Protein AF-A0A1U7NRW6-F1 (afdb_monomer_lite)

Secondary structure (DSSP, 8-state):
-HHHHHHHHHHHHHHHHHHHHHHHHHHHHHHHHHHHHHHHHHHHHHHHHHHHT---HHHHHHHHHHHHHHHHHHHHHHHHHHHHHHHHHHHHHTTSS-SHHHHHHHHHHHHHHHHHHHHHHHHHHHHHHHT--SHHHHHHHHHHHHHHHHHHHHHHHHHHHHHHHHHHHHHHHHHHHHHHHHHHHHHHHHHHHHHHHHHHHHHHHHHHHHHHHHHHHHHHHHHHHHHHHHHHHHHHHHHHHHHHHHHHHHTS-------

Foldseek 3Di:
DVVVVVVVVVLVVVVVVLVVLLVVLLVLLVLLLVLLVLLLVLLVVLLVVLVVVDDDPVSVVLNVLSVVLNVLSVVLNVVSVVLNVVSVVLVVCVVPDRDVPSSVVNSVVSVVSSVVSLVSSLVSLVSQCVSDDDPVSNVSSVVSNVVSVVVVVVVVVVVVVVVVVVVVVVVVVVVVVVVVVVVVVVVVVVVVVVVVVVVVVVVVVVVVVVVVVVVVVVVVVVVVVVVVVVVVVVVVVVVVVVVVVVVCVVVVDDDDDDD

pLDDT: mean 73.63, std 11.94, range [36.91, 90.81]

Radius of gyration: 52.28 Å; chains: 1; bounding box: 138×39×142 Å

Organism: NCBI:txid249408

Structure (mmCIF, N/CA/C/O backbone):
data_AF-A0A1U7NRW6-F1
#
_entry.id   AF-A0A1U7NRW6-F1
#
loop_
_atom_site.group_PDB
_atom_site.id
_atom_site.type_symbol
_atom_site.label_atom_id
_atom_site.label_alt_id
_atom_site.label_comp_id
_atom_site.label_asym_id
_atom_site.label_entity_id
_atom_site.label_seq_id
_atom_site.pdbx_PDB_ins_code
_atom_site.Cartn_x
_atom_site.Cartn_y
_atom_site.Cartn_z
_atom_site.occupancy
_atom_site.B_iso_or_equiv
_atom_site.auth_seq_id
_atom_site.auth_comp_id
_atom_site.auth_asym_id
_atom_site.auth_atom_id
_atom_site.pdbx_PDB_model_num
ATOM 1 N N . MET A 1 1 ? 12.878 19.473 -21.076 1.00 41.19 1 MET A N 1
ATOM 2 C CA . MET A 1 1 ? 12.230 20.263 -19.997 1.00 41.19 1 MET A CA 1
ATOM 3 C C . MET A 1 1 ? 10.801 19.823 -19.648 1.00 41.19 1 MET A C 1
ATOM 5 O O . MET A 1 1 ? 10.392 20.061 -18.521 1.00 41.19 1 MET A O 1
ATOM 9 N N . ILE A 1 2 ? 10.050 19.165 -20.543 1.00 42.56 2 ILE A N 1
ATOM 10 C CA . ILE A 1 2 ? 8.669 18.712 -20.262 1.00 42.56 2 ILE A CA 1
ATOM 11 C C . ILE A 1 2 ? 8.636 17.483 -19.327 1.00 42.56 2 ILE A C 1
ATOM 13 O O . ILE A 1 2 ? 7.877 17.481 -18.364 1.00 42.56 2 ILE A O 1
ATOM 17 N N . SER A 1 3 ? 9.529 16.504 -19.526 1.00 39.22 3 SER A N 1
ATOM 18 C CA . SER A 1 3 ? 9.634 15.309 -18.666 1.00 39.22 3 SER A CA 1
ATOM 19 C C . SER A 1 3 ? 9.954 15.660 -17.200 1.00 39.22 3 SER A C 1
ATOM 21 O O . SER A 1 3 ? 9.238 15.230 -16.304 1.00 39.22 3 SER A O 1
ATOM 23 N N . ALA A 1 4 ? 10.914 16.555 -16.936 1.00 37.16 4 ALA A N 1
ATOM 24 C CA . ALA A 1 4 ? 11.233 16.987 -15.568 1.00 37.16 4 ALA A CA 1
ATOM 25 C C . ALA A 1 4 ? 10.058 17.685 -14.845 1.00 37.16 4 ALA A C 1
ATOM 27 O O . ALA A 1 4 ? 9.883 17.493 -13.646 1.00 37.16 4 ALA A O 1
ATOM 28 N N . ARG A 1 5 ? 9.213 18.454 -15.554 1.00 37.31 5 ARG A N 1
ATOM 29 C CA . ARG A 1 5 ? 8.007 19.074 -14.964 1.00 37.31 5 ARG A CA 1
ATOM 30 C C . ARG A 1 5 ? 6.899 18.060 -14.660 1.00 37.31 5 ARG A C 1
ATOM 32 O O . ARG A 1 5 ? 6.186 18.250 -13.683 1.00 37.31 5 ARG A O 1
ATOM 39 N N . HIS A 1 6 ? 6.762 16.997 -15.454 1.00 40.72 6 HIS A N 1
ATOM 40 C CA . HIS A 1 6 ? 5.825 15.904 -15.162 1.00 40.72 6 HIS A CA 1
ATOM 41 C C . HIS A 1 6 ? 6.263 15.075 -13.949 1.00 40.72 6 HIS A C 1
ATOM 43 O O . HIS A 1 6 ? 5.436 14.782 -13.093 1.00 40.72 6 HIS A O 1
ATOM 49 N N . HIS A 1 7 ? 7.559 14.775 -13.815 1.00 45.72 7 HIS A N 1
ATOM 50 C CA . HIS A 1 7 ? 8.067 14.016 -12.667 1.00 45.72 7 HIS A CA 1
ATOM 51 C C . HIS A 1 7 ? 7.941 14.777 -11.337 1.00 45.72 7 HIS A C 1
ATOM 53 O O . HIS A 1 7 ? 7.612 14.170 -10.324 1.00 45.72 7 HIS A O 1
ATOM 59 N N . VAL A 1 8 ? 8.118 16.105 -11.331 1.00 48.97 8 VAL A N 1
ATOM 60 C CA . VAL A 1 8 ? 7.905 16.933 -10.124 1.00 48.97 8 VAL A CA 1
ATOM 61 C C . VAL A 1 8 ? 6.417 17.023 -9.752 1.00 48.97 8 VAL A C 1
ATOM 63 O O . VAL A 1 8 ? 6.083 17.017 -8.570 1.00 48.97 8 VAL A O 1
ATOM 66 N N . GLY A 1 9 ? 5.517 17.058 -10.741 1.00 51.25 9 GLY A N 1
ATOM 67 C CA . GLY A 1 9 ? 4.070 17.024 -10.505 1.00 51.25 9 GLY A CA 1
ATOM 68 C C . GLY A 1 9 ? 3.587 15.682 -9.947 1.00 51.25 9 GLY A C 1
ATOM 69 O O . GLY A 1 9 ? 2.841 15.665 -8.973 1.00 51.25 9 GLY A O 1
ATOM 70 N N . ALA A 1 10 ? 4.063 14.568 -10.513 1.00 53.16 10 ALA A N 1
ATOM 71 C CA . ALA A 1 10 ? 3.740 13.220 -10.044 1.00 53.16 10 ALA A CA 1
ATOM 72 C C . ALA A 1 10 ? 4.274 12.962 -8.624 1.00 53.16 10 ALA A C 1
ATOM 74 O O . ALA A 1 10 ? 3.532 12.484 -7.773 1.00 53.16 10 ALA A O 1
ATOM 75 N N . ALA A 1 11 ? 5.516 13.370 -8.336 1.00 55.84 11 ALA A N 1
ATOM 76 C CA . ALA A 1 11 ? 6.101 13.253 -7.000 1.00 55.84 11 ALA A CA 1
ATOM 77 C C . ALA A 1 11 ? 5.388 14.132 -5.954 1.00 55.84 11 ALA A C 1
ATOM 79 O O . ALA A 1 11 ? 5.268 13.742 -4.799 1.00 55.84 11 ALA A O 1
ATOM 80 N N . GLY A 1 12 ? 4.887 15.313 -6.332 1.00 55.84 12 GLY A N 1
ATOM 81 C CA . GLY A 1 12 ? 4.081 16.143 -5.429 1.00 55.84 12 GLY A CA 1
ATOM 82 C C . GLY A 1 12 ? 2.710 15.530 -5.118 1.00 55.84 12 GLY A C 1
ATOM 83 O O . GLY A 1 12 ? 2.221 15.641 -3.994 1.00 55.84 12 GLY A O 1
ATOM 84 N N . PHE A 1 13 ? 2.105 14.849 -6.095 1.00 57.53 13 PHE A N 1
ATOM 85 C CA . PHE A 1 13 ? 0.801 14.208 -5.937 1.00 57.53 13 PHE A CA 1
ATOM 86 C C . PHE A 1 13 ? 0.876 12.975 -5.025 1.00 57.53 13 PHE A C 1
ATOM 88 O O . PHE A 1 13 ? 0.102 12.875 -4.075 1.00 57.53 13 PHE A O 1
ATOM 95 N N . THR A 1 14 ? 1.873 12.107 -5.228 1.00 62.91 14 THR A N 1
ATOM 96 C CA . THR A 1 14 ? 2.098 10.922 -4.379 1.00 62.91 14 THR A CA 1
ATOM 97 C C . THR A 1 14 ? 2.414 11.295 -2.930 1.00 62.91 14 THR A C 1
ATOM 99 O O . THR A 1 14 ? 1.982 10.618 -1.999 1.00 62.91 14 THR A O 1
ATOM 102 N N . GLN A 1 15 ? 3.117 12.410 -2.708 1.00 63.03 15 GLN A N 1
ATOM 103 C CA . GLN A 1 15 ? 3.390 12.926 -1.364 1.00 63.03 15 GLN A CA 1
ATOM 104 C C . GLN A 1 15 ? 2.135 13.454 -0.667 1.00 63.03 15 GLN A C 1
ATOM 106 O O . GLN A 1 15 ? 1.936 13.191 0.519 1.00 63.03 15 GLN A O 1
ATOM 111 N N . SER A 1 16 ? 1.286 14.191 -1.385 1.00 64.81 16 SER A N 1
ATOM 112 C CA . SER A 1 16 ? 0.022 14.684 -0.831 1.00 64.81 16 SER A CA 1
ATOM 113 C C . SER A 1 16 ? -0.913 13.530 -0.472 1.00 64.81 16 SER A C 1
ATOM 115 O O . SER A 1 16 ? -1.515 13.538 0.599 1.00 64.81 16 SER A O 1
ATOM 117 N N . GLU A 1 17 ? -1.001 12.523 -1.338 1.00 65.88 17 GLU A N 1
ATOM 118 C CA . GLU A 1 17 ? -1.812 11.328 -1.109 1.00 65.88 17 GLU A CA 1
ATOM 119 C C . GLU A 1 17 ? -1.311 10.536 0.104 1.00 65.88 17 GLU A C 1
ATOM 121 O O . GLU A 1 17 ? -2.081 10.195 0.999 1.00 65.88 17 GLU A O 1
ATOM 126 N N . ALA A 1 18 ? 0.000 10.333 0.207 1.00 65.44 18 ALA A N 1
ATOM 127 C CA . ALA A 1 18 ? 0.614 9.694 1.360 1.00 65.44 18 ALA A CA 1
ATOM 128 C C . ALA A 1 18 ? 0.351 10.417 2.688 1.00 65.44 18 ALA A C 1
ATOM 130 O O . ALA A 1 18 ? 0.123 9.776 3.714 1.00 65.44 18 ALA A O 1
ATOM 131 N N . LEU A 1 19 ? 0.386 11.749 2.688 1.00 67.88 19 LEU A N 1
ATOM 132 C CA . LEU A 1 19 ? 0.097 12.539 3.882 1.00 67.88 19 LEU A CA 1
ATOM 133 C C . LEU A 1 19 ? -1.373 12.423 4.293 1.00 67.88 19 LEU A C 1
ATOM 135 O O . LEU A 1 19 ? -1.652 12.214 5.473 1.00 67.88 19 LEU A O 1
ATOM 139 N N . GLU A 1 20 ? -2.304 12.480 3.341 1.00 72.56 20 GLU A N 1
ATOM 140 C CA . GLU A 1 20 ? -3.728 12.226 3.600 1.00 72.56 20 GLU A CA 1
ATOM 141 C C . GLU A 1 20 ? -3.963 10.811 4.162 1.00 72.56 20 GLU A C 1
ATOM 143 O O . GLU A 1 20 ? -4.766 10.612 5.080 1.00 72.56 20 GLU A O 1
ATOM 148 N N . LEU A 1 21 ? -3.200 9.819 3.696 1.00 70.06 21 LEU A N 1
ATOM 149 C CA . LEU A 1 21 ? -3.247 8.451 4.217 1.00 70.06 21 LEU A CA 1
ATOM 150 C C . LEU A 1 21 ? -2.771 8.356 5.669 1.00 70.06 21 LEU A C 1
ATOM 152 O O . LEU A 1 21 ? -3.417 7.710 6.493 1.00 70.06 21 LEU A O 1
ATOM 156 N N . ILE A 1 22 ? -1.675 9.032 6.011 1.00 69.25 22 ILE A N 1
ATOM 157 C CA . ILE A 1 22 ? -1.180 9.056 7.392 1.00 69.25 22 ILE A CA 1
ATOM 158 C C . ILE A 1 22 ? -2.186 9.775 8.303 1.00 69.25 22 ILE A C 1
ATOM 160 O O . ILE A 1 22 ? -2.472 9.310 9.409 1.00 69.25 22 ILE A O 1
ATOM 164 N N . VAL A 1 23 ? -2.753 10.893 7.843 1.00 69.81 23 VAL A N 1
ATOM 165 C CA . VAL A 1 23 ? -3.727 11.678 8.615 1.00 69.81 23 VAL A CA 1
ATOM 166 C C . VAL A 1 23 ? -5.027 10.900 8.831 1.00 69.81 23 VAL A C 1
ATOM 168 O O . VAL A 1 23 ? -5.548 10.893 9.948 1.00 69.81 23 VAL A O 1
ATOM 171 N N . SER A 1 24 ? -5.549 10.229 7.803 1.00 73.12 24 SER A N 1
ATOM 172 C CA . SER A 1 24 ? -6.762 9.408 7.917 1.00 73.12 24 SER A CA 1
ATOM 173 C C . SER A 1 24 ? -6.559 8.213 8.853 1.00 73.12 24 SER A C 1
ATOM 175 O O . SER A 1 24 ? -7.349 8.048 9.784 1.00 73.12 24 SER A O 1
ATOM 177 N N . ALA A 1 25 ? -5.458 7.468 8.706 1.00 69.56 25 ALA A N 1
ATOM 178 C CA . ALA A 1 25 ? -5.112 6.365 9.605 1.00 69.56 25 ALA A CA 1
ATOM 179 C C . ALA A 1 25 ? -4.934 6.839 11.060 1.00 69.56 25 ALA A C 1
ATOM 181 O O . ALA A 1 25 ? -5.416 6.198 11.994 1.00 69.56 25 ALA A O 1
ATOM 182 N N . GLY A 1 26 ? -4.306 8.001 11.269 1.00 71.25 26 GLY A N 1
ATOM 183 C CA . GLY A 1 26 ? -4.170 8.602 12.598 1.00 71.25 26 GLY A CA 1
ATOM 184 C C . GLY A 1 26 ? -5.515 8.995 13.225 1.00 71.25 26 GLY A C 1
ATOM 185 O O . GLY A 1 26 ? -5.734 8.778 14.418 1.00 71.25 26 GLY A O 1
ATOM 186 N N . ARG A 1 27 ? -6.456 9.537 12.439 1.00 78.12 27 ARG A N 1
ATOM 187 C CA . ARG A 1 27 ? -7.816 9.848 12.923 1.00 78.12 27 ARG A CA 1
ATOM 188 C C . ARG A 1 27 ? -8.571 8.591 13.336 1.00 78.12 27 ARG A C 1
ATOM 190 O O . ARG A 1 27 ? -9.229 8.587 14.377 1.00 78.12 27 ARG A O 1
ATOM 197 N N . GLU A 1 28 ? -8.466 7.538 12.539 1.00 75.00 28 GLU A N 1
ATOM 198 C CA . GLU A 1 28 ? -9.101 6.256 12.822 1.00 75.00 28 GLU A CA 1
ATOM 199 C C . GLU A 1 28 ? -8.559 5.640 14.114 1.00 75.00 28 GLU A C 1
ATOM 201 O O . GLU A 1 28 ? -9.326 5.280 15.009 1.00 75.00 28 GLU A O 1
ATOM 206 N N . GLN A 1 29 ? -7.237 5.641 14.266 1.00 80.38 29 GLN A N 1
ATOM 207 C CA . GLN A 1 29 ? -6.554 5.181 15.466 1.00 80.38 29 GLN A CA 1
ATOM 208 C C . GLN A 1 29 ? -7.024 5.920 16.733 1.00 80.38 29 GLN A C 1
ATOM 210 O O . GLN A 1 29 ? -7.327 5.286 17.748 1.00 80.38 29 GLN A O 1
ATOM 215 N N . ILE A 1 30 ? -7.132 7.255 16.688 1.00 77.69 30 ILE A N 1
ATOM 216 C CA . ILE A 1 30 ? -7.657 8.057 17.809 1.00 77.69 30 ILE A CA 1
ATOM 217 C C . ILE A 1 30 ? -9.078 7.612 18.161 1.00 77.69 30 ILE A C 1
ATOM 219 O O . ILE A 1 30 ? -9.425 7.500 19.338 1.00 77.69 30 ILE A O 1
ATOM 223 N N . SER A 1 31 ? -9.895 7.335 17.149 1.00 81.19 31 SER A N 1
ATOM 224 C CA . SER A 1 31 ? -11.272 6.900 17.343 1.00 81.19 31 SER A CA 1
ATOM 225 C C . SER A 1 31 ? -11.371 5.511 17.980 1.00 81.19 31 SER A C 1
ATOM 227 O O . SER A 1 31 ? -12.145 5.330 18.918 1.00 81.19 31 SER A O 1
ATOM 229 N N . VAL A 1 32 ? -10.555 4.548 17.541 1.00 78.12 32 VAL A N 1
ATOM 230 C CA . VAL A 1 32 ? -10.470 3.211 18.161 1.00 78.12 32 VAL A CA 1
ATOM 231 C C . VAL A 1 32 ? -10.015 3.323 19.618 1.00 78.12 32 VAL A C 1
ATOM 233 O O . VAL A 1 32 ? -10.604 2.702 20.504 1.00 78.12 32 VAL A O 1
ATOM 236 N N . ALA A 1 33 ? -9.032 4.180 19.904 1.00 77.62 33 ALA A N 1
ATOM 237 C CA . ALA A 1 33 ? -8.571 4.429 21.268 1.00 77.62 33 ALA A CA 1
ATOM 238 C C . ALA A 1 33 ? -9.658 5.058 22.163 1.00 77.62 33 ALA A C 1
ATOM 240 O O . ALA A 1 33 ? -9.735 4.741 23.352 1.00 77.62 33 ALA A O 1
ATOM 241 N N . GLN A 1 34 ? -10.516 5.930 21.622 1.00 82.50 34 GLN A N 1
ATOM 242 C CA . GLN A 1 34 ? -11.670 6.474 22.350 1.00 82.50 34 GLN A CA 1
ATOM 243 C C . GLN A 1 34 ? -12.702 5.385 22.667 1.00 82.50 34 GLN A C 1
ATOM 245 O O . GLN A 1 34 ? -13.162 5.300 23.807 1.00 82.50 34 GLN A O 1
ATOM 250 N N . SER A 1 35 ? -13.012 4.514 21.704 1.00 82.25 35 SER A N 1
ATOM 251 C CA . SER A 1 35 ? -13.908 3.374 21.917 1.00 82.25 35 SER A CA 1
ATOM 252 C C . SER A 1 35 ? -13.362 2.403 22.971 1.00 82.25 35 SER A C 1
ATOM 254 O O . SER A 1 35 ? -14.104 1.997 23.862 1.00 82.25 35 SER A O 1
ATOM 256 N N . LEU A 1 36 ? -12.054 2.109 22.953 1.00 79.75 36 LEU A N 1
ATOM 257 C CA . LEU A 1 36 ? -11.384 1.317 23.995 1.00 79.75 36 LEU A CA 1
ATOM 258 C C . LEU A 1 36 ? -11.554 1.935 25.389 1.00 79.75 36 LEU A C 1
ATOM 260 O O . LEU A 1 36 ? -11.912 1.231 26.335 1.00 79.75 36 LEU A O 1
ATOM 264 N N . ARG A 1 37 ? -11.367 3.256 25.526 1.00 82.94 37 ARG A N 1
ATOM 265 C CA . ARG A 1 37 ? -11.603 3.957 26.802 1.00 82.94 37 ARG A CA 1
ATOM 266 C C . ARG A 1 37 ? -13.052 3.826 27.259 1.00 82.94 37 ARG A C 1
ATOM 268 O O . ARG A 1 37 ? -13.287 3.594 28.441 1.00 82.94 37 ARG A O 1
ATOM 275 N N . GLN A 1 38 ? -14.015 3.934 26.344 1.00 84.81 38 GLN A N 1
ATOM 276 C CA . GLN A 1 38 ? -15.433 3.805 26.679 1.00 84.81 38 GLN A CA 1
ATOM 277 C C . GLN A 1 38 ? -15.786 2.391 27.165 1.00 84.81 38 GLN A C 1
ATOM 279 O O . GLN A 1 38 ? -16.508 2.236 28.155 1.00 84.81 38 GLN A O 1
ATOM 284 N N . VAL A 1 39 ? -15.235 1.357 26.521 1.00 82.19 39 VAL A N 1
ATOM 285 C CA . VAL A 1 39 ? -15.384 -0.039 26.964 1.00 82.19 39 VAL A CA 1
ATOM 286 C C . VAL A 1 39 ? -14.764 -0.226 28.341 1.00 82.19 39 VAL A C 1
ATOM 288 O O . VAL A 1 39 ? -15.415 -0.785 29.220 1.00 82.19 39 VAL A O 1
ATOM 291 N N . MET A 1 40 ? -13.560 0.297 28.580 1.00 82.75 40 MET A N 1
ATOM 292 C CA . MET A 1 40 ? -12.912 0.214 29.891 1.00 82.75 40 MET A CA 1
ATOM 293 C C . MET A 1 40 ? -13.713 0.906 30.993 1.00 82.75 40 MET A C 1
ATOM 295 O O . MET A 1 40 ? -13.878 0.326 32.062 1.00 82.75 40 MET A O 1
ATOM 299 N N . LEU A 1 41 ? -14.244 2.107 30.745 1.00 84.12 41 LEU A N 1
ATOM 300 C CA . LEU A 1 41 ? -15.089 2.818 31.710 1.00 84.12 41 LEU A CA 1
ATOM 301 C C . LEU A 1 41 ? -16.350 2.011 32.044 1.00 84.12 41 LEU A C 1
ATOM 303 O O . LEU A 1 41 ? -16.694 1.852 33.214 1.00 84.12 41 LEU A O 1
ATOM 307 N N . THR A 1 42 ? -17.002 1.445 31.027 1.00 83.19 42 THR A N 1
ATOM 308 C CA . THR A 1 42 ? -18.206 0.619 31.212 1.00 83.19 42 THR A CA 1
ATOM 309 C C . THR A 1 42 ? -17.884 -0.671 31.976 1.00 83.19 42 THR A C 1
ATOM 311 O O . THR A 1 42 ? -18.584 -1.023 32.924 1.00 83.19 42 THR A O 1
ATOM 314 N N . THR A 1 43 ? -16.773 -1.326 31.635 1.00 79.50 43 THR A N 1
ATOM 315 C CA . THR A 1 43 ? -16.283 -2.557 32.282 1.00 79.50 43 THR A CA 1
ATOM 316 C C . THR A 1 43 ? -15.858 -2.302 33.735 1.00 79.50 43 THR A C 1
ATOM 318 O O . THR A 1 43 ? -16.116 -3.122 34.610 1.00 79.50 43 THR A O 1
ATOM 321 N N . GLN A 1 44 ? -15.254 -1.149 34.043 1.00 84.62 44 GLN A N 1
ATOM 322 C CA . GLN A 1 44 ? -14.926 -0.758 35.420 1.00 84.62 44 GLN A CA 1
ATOM 323 C C . GLN A 1 44 ? -16.180 -0.541 36.270 1.00 84.62 44 GLN A C 1
ATOM 325 O O . GLN A 1 44 ? -16.199 -0.923 37.441 1.00 84.62 44 GLN A O 1
ATOM 330 N N . THR A 1 45 ? -17.231 0.047 35.698 1.00 83.12 45 THR A N 1
ATOM 331 C CA . THR A 1 45 ? -18.525 0.182 36.379 1.00 83.12 45 THR A CA 1
ATOM 332 C C . THR A 1 45 ? -19.140 -1.193 36.652 1.00 83.12 45 THR A C 1
ATOM 334 O O . THR A 1 45 ? -19.516 -1.466 37.790 1.00 83.12 45 THR A O 1
ATOM 337 N N . GLN A 1 46 ? -19.126 -2.098 35.664 1.00 80.88 46 GLN A N 1
ATOM 338 C CA . GLN A 1 46 ? -19.559 -3.494 35.833 1.00 80.88 46 GLN A CA 1
ATOM 339 C C . GLN A 1 46 ? -18.764 -4.228 36.921 1.00 80.88 46 GLN A C 1
ATOM 341 O O . GLN A 1 46 ? -19.343 -4.965 37.714 1.00 80.88 46 GLN A O 1
ATOM 346 N N . LEU A 1 47 ? -17.446 -4.014 36.989 1.00 82.94 47 LEU A N 1
ATOM 347 C CA . LEU A 1 47 ? -16.585 -4.609 38.010 1.00 82.94 47 LEU A CA 1
ATOM 348 C C . LEU A 1 47 ? -16.979 -4.133 39.415 1.00 82.94 47 LEU A C 1
ATOM 350 O O . LEU A 1 47 ? -17.129 -4.953 40.317 1.00 82.94 47 LEU A O 1
ATOM 354 N N . ARG A 1 48 ? -17.197 -2.824 39.604 1.00 81.69 48 ARG A N 1
ATOM 355 C CA . ARG A 1 48 ? -17.623 -2.262 40.900 1.00 81.69 48 ARG A CA 1
ATOM 356 C C . ARG A 1 48 ? -18.979 -2.811 41.343 1.00 81.69 48 ARG A C 1
ATOM 358 O O . ARG A 1 48 ? -19.140 -3.153 42.511 1.00 81.69 48 ARG A O 1
ATOM 365 N N . GLU A 1 49 ? -19.928 -2.924 40.417 1.00 78.94 49 GLU A N 1
ATOM 366 C CA . GLU A 1 49 ? -21.248 -3.508 40.683 1.00 78.94 49 GLU A CA 1
ATOM 367 C C . GLU A 1 49 ? -21.163 -5.009 40.992 1.00 78.94 49 GLU A C 1
ATOM 369 O O . GLU A 1 49 ? -21.812 -5.484 41.921 1.00 78.94 49 GLU A O 1
ATOM 374 N N . GLY A 1 50 ? -20.334 -5.755 40.258 1.00 71.12 50 GLY A N 1
ATOM 375 C CA . GLY A 1 50 ? -20.134 -7.191 40.457 1.00 71.12 50 GLY A CA 1
ATOM 376 C C . GLY A 1 50 ? -19.473 -7.524 41.795 1.00 71.12 50 GLY A C 1
ATOM 377 O O . GLY A 1 50 ? -19.919 -8.440 42.482 1.00 71.12 50 GLY A O 1
ATOM 378 N N . VAL A 1 51 ? -18.470 -6.743 42.214 1.00 71.81 51 VAL A N 1
ATOM 379 C CA . VAL A 1 51 ? -17.822 -6.885 43.532 1.00 71.81 51 VAL A CA 1
ATOM 380 C C . VAL A 1 51 ? -18.813 -6.612 44.670 1.00 71.81 51 VAL A C 1
ATOM 382 O O . VAL A 1 51 ? -18.770 -7.285 45.697 1.00 71.81 51 VAL A O 1
ATOM 385 N N . ALA A 1 52 ? -19.753 -5.681 44.482 1.00 70.94 52 ALA A N 1
ATOM 386 C CA . ALA A 1 52 ? -20.797 -5.394 45.466 1.00 70.94 52 ALA A CA 1
ATOM 387 C C . ALA A 1 52 ? -21.861 -6.508 45.588 1.00 70.94 52 ALA A C 1
ATOM 389 O O . ALA A 1 52 ? -22.550 -6.576 46.605 1.00 70.94 52 ALA A O 1
ATOM 390 N N . GLN A 1 53 ? -22.002 -7.382 44.582 1.00 66.44 53 GLN A N 1
ATOM 391 C CA . GLN A 1 53 ? -23.024 -8.441 44.528 1.00 66.44 53 GLN A CA 1
ATOM 392 C C . GLN A 1 53 ? -22.591 -9.788 45.146 1.00 66.44 53 GLN A C 1
ATOM 394 O O . GLN A 1 53 ? -23.427 -10.683 45.282 1.00 66.44 53 GLN A O 1
ATOM 399 N N . GLY A 1 54 ? -21.343 -9.919 45.612 1.00 60.12 54 GLY A N 1
ATOM 400 C CA . GLY A 1 54 ? -20.957 -10.937 46.598 1.00 60.12 54 GLY A CA 1
ATOM 401 C C . GLY A 1 54 ? -20.278 -12.222 46.095 1.00 60.12 54 GLY A C 1
ATOM 402 O O . GLY A 1 54 ? -20.052 -12.448 44.909 1.00 60.12 54 GLY A O 1
ATOM 403 N N . ASP A 1 55 ? -19.944 -13.069 47.074 1.00 59.75 55 ASP A N 1
ATOM 404 C CA . ASP A 1 55 ? -18.849 -14.057 47.117 1.00 59.75 55 ASP A CA 1
ATOM 405 C C . ASP A 1 55 ? -19.163 -15.427 46.473 1.00 59.75 55 ASP A C 1
ATOM 407 O O . ASP A 1 55 ? -18.824 -16.491 46.992 1.00 59.75 55 ASP A O 1
ATOM 411 N N . THR A 1 56 ? -19.880 -15.435 45.346 1.00 75.00 56 THR A N 1
ATOM 412 C CA . THR A 1 56 ? -20.139 -16.685 44.607 1.00 75.00 56 THR A CA 1
ATOM 413 C C . THR A 1 56 ? -18.992 -17.001 43.647 1.00 75.00 56 THR A C 1
ATOM 415 O O . THR A 1 56 ? -18.423 -16.100 43.035 1.00 75.00 56 THR A O 1
ATOM 418 N N . GLN A 1 57 ? -18.687 -18.287 43.432 1.00 77.44 57 GLN A N 1
ATOM 419 C CA . GLN A 1 57 ? -17.691 -18.709 42.430 1.00 77.44 57 GLN A CA 1
ATOM 420 C C . GLN A 1 57 ? -17.979 -18.131 41.031 1.00 77.44 57 GLN A C 1
ATOM 422 O O . GLN A 1 57 ? -17.056 -17.776 40.301 1.00 77.44 57 GLN A O 1
ATOM 427 N N . ALA A 1 58 ? -19.258 -17.995 40.664 1.00 74.62 58 ALA A N 1
ATOM 428 C CA . ALA A 1 58 ? -19.670 -17.383 39.403 1.00 74.62 58 ALA A CA 1
ATOM 429 C C . ALA A 1 58 ? -19.368 -15.873 39.359 1.00 74.62 58 ALA A C 1
ATOM 431 O O . ALA A 1 58 ? -18.876 -15.381 38.343 1.00 74.62 58 ALA A O 1
ATOM 432 N N . ALA A 1 59 ? -19.598 -15.148 40.459 1.00 74.56 59 ALA A N 1
ATOM 433 C CA . ALA A 1 59 ? -19.243 -13.735 40.574 1.00 74.56 59 ALA A CA 1
ATOM 434 C C . ALA A 1 59 ? -17.722 -13.521 40.555 1.00 74.56 59 ALA A C 1
ATOM 436 O O . ALA A 1 59 ? -17.249 -12.628 39.858 1.00 74.56 59 ALA A O 1
ATOM 437 N N . GLN A 1 60 ? -16.945 -14.380 41.223 1.00 78.31 60 GLN A N 1
ATOM 438 C CA . GLN A 1 60 ? -15.478 -14.337 41.183 1.00 78.31 60 GLN A CA 1
ATOM 439 C C . GLN A 1 60 ? -14.937 -14.597 39.766 1.00 78.31 60 GLN A C 1
ATOM 441 O O . GLN A 1 60 ? -14.060 -13.874 39.295 1.00 78.31 60 GLN A O 1
ATOM 446 N N . ALA A 1 61 ? -15.492 -15.578 39.043 1.00 82.44 61 ALA A N 1
ATOM 447 C CA . ALA A 1 61 ? -15.116 -15.847 37.653 1.00 82.44 61 ALA A CA 1
ATOM 448 C C . ALA A 1 61 ? -15.458 -14.673 36.716 1.00 82.44 61 ALA A C 1
ATOM 450 O O . ALA A 1 61 ? -14.670 -14.339 35.831 1.00 82.44 61 ALA A O 1
ATOM 451 N N . ARG A 1 62 ? -16.607 -14.021 36.928 1.00 80.56 62 ARG A N 1
ATOM 452 C CA . ARG A 1 62 ? -17.010 -12.804 36.211 1.00 80.56 62 ARG A CA 1
ATOM 453 C C . ARG A 1 62 ? -16.068 -11.634 36.489 1.00 80.56 62 ARG A C 1
ATOM 455 O O . ARG A 1 62 ? -15.589 -11.004 35.551 1.00 80.56 62 ARG A O 1
ATOM 462 N N . VAL A 1 63 ? -15.756 -11.381 37.760 1.00 83.31 63 VAL A N 1
ATOM 463 C CA . VAL A 1 63 ? -14.789 -10.359 38.190 1.00 83.31 63 VAL A CA 1
ATOM 464 C C . VAL A 1 63 ? -13.437 -10.572 37.505 1.00 83.31 63 VAL A C 1
ATOM 466 O O . VAL A 1 63 ? -12.926 -9.647 36.878 1.00 83.31 63 VAL A O 1
ATOM 469 N N . ALA A 1 64 ? -12.915 -11.803 37.502 1.00 83.94 64 ALA A N 1
ATOM 470 C CA . ALA A 1 64 ? -11.649 -12.126 36.843 1.00 83.94 64 ALA A CA 1
ATOM 471 C C . ALA A 1 64 ? -11.668 -11.852 35.324 1.00 83.94 64 ALA A C 1
ATOM 473 O O . ALA A 1 64 ? -10.679 -11.362 34.768 1.00 83.94 64 ALA A O 1
ATOM 474 N N . ARG A 1 65 ? -12.792 -12.123 34.640 1.00 83.81 65 ARG A N 1
ATOM 475 C CA . ARG A 1 65 ? -12.958 -11.812 33.208 1.00 83.81 65 ARG A CA 1
ATOM 476 C C . ARG A 1 65 ? -13.007 -10.305 32.948 1.00 83.81 65 ARG A C 1
ATOM 478 O O . ARG A 1 65 ? -12.318 -9.831 32.047 1.00 83.81 65 ARG A O 1
ATOM 485 N N . LEU A 1 66 ? -13.739 -9.542 33.759 1.00 82.06 66 LEU A N 1
ATOM 486 C CA . LEU A 1 66 ? -13.794 -8.076 33.655 1.00 82.06 66 LEU A CA 1
ATOM 487 C C . LEU A 1 66 ? -12.421 -7.431 33.921 1.00 82.06 66 LEU A C 1
ATOM 489 O O . LEU A 1 66 ? -12.006 -6.524 33.200 1.00 82.06 66 LEU A O 1
ATOM 493 N N . GLU A 1 67 ? -11.662 -7.936 34.894 1.00 84.25 67 GLU A N 1
ATOM 494 C CA . GLU A 1 67 ? -10.282 -7.501 35.155 1.00 84.25 67 GLU A CA 1
ATOM 495 C C . GLU A 1 67 ? -9.332 -7.821 33.994 1.00 84.25 67 GLU A C 1
ATOM 497 O O . GLU A 1 67 ? -8.427 -7.040 33.685 1.00 84.25 67 GLU A O 1
ATOM 502 N N . GLN A 1 68 ? -9.518 -8.963 33.329 1.00 85.38 68 GLN A N 1
ATOM 503 C CA . GLN A 1 68 ? -8.772 -9.297 32.118 1.00 85.38 68 GLN A CA 1
ATOM 504 C C . GLN A 1 68 ? -9.104 -8.335 30.971 1.00 85.38 68 GLN A C 1
ATOM 506 O O . GLN A 1 68 ? -8.179 -7.874 30.298 1.00 85.38 68 GLN A O 1
ATOM 511 N N . VAL A 1 69 ? -10.379 -7.977 30.787 1.00 79.69 69 VAL A N 1
ATOM 512 C CA . VAL A 1 69 ? -10.804 -6.981 29.789 1.00 79.69 69 VAL A CA 1
ATOM 513 C C . VAL A 1 69 ? -10.164 -5.621 30.069 1.00 79.69 69 VAL A C 1
ATOM 515 O O . VAL A 1 69 ? -9.611 -5.011 29.159 1.00 79.69 69 VAL A O 1
ATOM 518 N N . ILE A 1 70 ? -10.152 -5.166 31.326 1.00 80.81 70 ILE A N 1
ATOM 519 C CA . ILE A 1 70 ? -9.521 -3.893 31.715 1.00 80.81 70 ILE A CA 1
ATOM 520 C C . ILE A 1 70 ? -8.010 -3.916 31.450 1.00 80.81 70 ILE A C 1
ATOM 522 O O . ILE A 1 70 ? -7.484 -2.977 30.854 1.00 80.81 70 ILE A O 1
ATOM 526 N N . ARG A 1 71 ? -7.303 -4.984 31.852 1.00 82.94 71 ARG A N 1
ATOM 527 C CA . ARG A 1 71 ? -5.853 -5.115 31.612 1.00 82.94 71 ARG A CA 1
ATOM 528 C C . ARG A 1 71 ? -5.517 -5.144 30.125 1.00 82.94 71 ARG A C 1
ATOM 530 O O . ARG A 1 71 ? -4.581 -4.476 29.695 1.00 82.94 71 ARG A O 1
ATOM 537 N N . SER A 1 72 ? -6.280 -5.904 29.345 1.0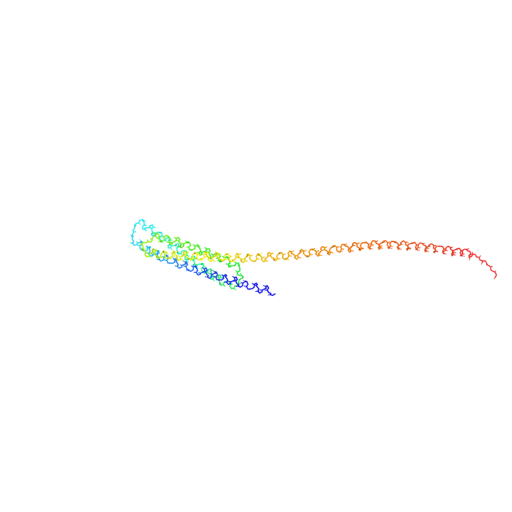0 82.69 72 SER A N 1
ATOM 538 C CA . SER A 1 72 ? -6.090 -5.994 27.898 1.00 82.69 72 SER A CA 1
ATOM 539 C C . SER A 1 72 ? -6.404 -4.663 27.208 1.00 82.69 72 SER A C 1
ATOM 541 O O . SER A 1 72 ? -5.607 -4.198 26.397 1.00 82.69 72 SER A O 1
ATOM 543 N N . GLY A 1 73 ? -7.492 -3.990 27.598 1.00 76.44 73 GLY A N 1
ATOM 544 C CA . GLY A 1 73 ? -7.842 -2.658 27.106 1.00 76.44 73 GLY A CA 1
ATOM 545 C C . GLY A 1 73 ? -6.756 -1.618 27.387 1.00 76.44 73 GLY A C 1
ATOM 546 O O . GLY A 1 73 ? -6.394 -0.863 26.486 1.00 76.44 73 GLY A O 1
ATOM 547 N N . GLN A 1 74 ? -6.167 -1.630 28.589 1.00 82.19 74 GLN A N 1
ATOM 548 C CA . GLN A 1 74 ? -5.059 -0.733 28.932 1.00 82.19 74 GLN A CA 1
ATOM 549 C C . GLN A 1 74 ? -3.842 -0.970 28.028 1.00 82.19 74 GLN A C 1
ATOM 551 O O . GLN A 1 74 ? -3.311 -0.017 27.464 1.00 82.19 74 GLN A O 1
ATOM 556 N N . ALA A 1 75 ? -3.456 -2.231 27.809 1.00 82.00 75 ALA A N 1
ATOM 557 C CA . ALA A 1 75 ? -2.349 -2.564 26.913 1.00 82.00 75 ALA A CA 1
ATOM 558 C C . ALA A 1 75 ? -2.594 -2.081 25.467 1.00 82.00 75 ALA A C 1
ATOM 560 O O . ALA A 1 75 ? -1.665 -1.629 24.798 1.00 82.00 75 ALA A O 1
ATOM 561 N N . GLN A 1 76 ? -3.843 -2.130 24.986 1.00 77.50 76 GLN A N 1
ATOM 562 C CA . GLN A 1 76 ? -4.200 -1.609 23.661 1.00 77.50 76 GLN A CA 1
ATOM 563 C C . GLN A 1 76 ? -4.135 -0.076 23.594 1.00 77.50 76 GLN A C 1
ATOM 565 O O . GLN A 1 76 ? -3.698 0.469 22.579 1.00 77.50 76 GLN A O 1
ATOM 570 N N . ILE A 1 77 ? -4.523 0.626 24.664 1.00 79.25 77 ILE A N 1
ATOM 571 C CA . ILE A 1 77 ? -4.387 2.088 24.755 1.00 79.25 77 ILE A CA 1
ATOM 572 C C . ILE A 1 77 ? -2.913 2.495 24.746 1.00 79.25 77 ILE A C 1
ATOM 574 O O . ILE A 1 77 ? -2.553 3.411 24.007 1.00 79.25 77 ILE A O 1
ATOM 578 N N . ASP A 1 78 ? -2.064 1.812 25.511 1.00 79.06 78 ASP A N 1
ATOM 579 C CA . ASP A 1 78 ? -0.629 2.111 25.571 1.00 79.06 78 ASP A CA 1
ATOM 580 C C . ASP A 1 78 ? 0.030 1.877 24.200 1.00 79.06 78 ASP A C 1
ATOM 582 O O . ASP A 1 78 ? 0.791 2.716 23.709 1.00 79.06 78 ASP A O 1
ATOM 586 N N . ALA A 1 79 ? -0.340 0.786 23.516 1.00 76.69 79 ALA A N 1
ATOM 587 C CA . ALA A 1 79 ? 0.096 0.514 22.148 1.00 76.69 79 ALA A CA 1
ATOM 588 C C . ALA A 1 79 ? -0.368 1.600 21.161 1.00 76.69 79 ALA A C 1
ATOM 590 O O . ALA A 1 79 ? 0.405 2.024 20.300 1.00 76.69 79 ALA A O 1
ATOM 591 N N . ALA A 1 80 ? -1.604 2.095 21.295 1.00 74.94 80 ALA A N 1
ATOM 592 C CA . ALA A 1 80 ? -2.091 3.206 20.484 1.00 74.94 80 ALA A CA 1
ATOM 593 C C . ALA A 1 80 ? -1.291 4.491 20.764 1.00 74.94 80 ALA A C 1
ATOM 595 O O . ALA A 1 80 ? -0.837 5.153 19.838 1.00 74.94 80 ALA A O 1
ATOM 596 N N . GLN A 1 81 ? -1.042 4.841 22.023 1.00 77.81 81 GLN A N 1
ATOM 597 C CA . GLN A 1 81 ? -0.260 6.039 22.347 1.00 77.81 81 GLN A CA 1
ATOM 598 C C . GLN A 1 81 ? 1.168 5.967 21.788 1.00 77.81 81 GLN A C 1
ATOM 600 O O . GLN A 1 81 ? 1.653 6.944 21.219 1.00 77.81 81 GLN A O 1
ATOM 605 N N . SER A 1 82 ? 1.811 4.799 21.875 1.00 78.56 82 SER A N 1
ATOM 606 C CA . SER A 1 82 ? 3.136 4.577 21.288 1.00 78.56 82 SER A CA 1
ATOM 607 C C . SER A 1 82 ? 3.129 4.767 19.768 1.00 78.56 82 SER A C 1
ATOM 609 O O . SER A 1 82 ? 3.969 5.500 19.244 1.00 78.56 82 SER A O 1
ATOM 611 N N . LEU A 1 83 ? 2.145 4.190 19.070 1.00 74.31 83 LEU A N 1
ATOM 612 C CA . LEU A 1 83 ? 1.997 4.355 17.623 1.00 74.31 83 LEU A CA 1
ATOM 613 C C . LEU A 1 83 ? 1.760 5.820 17.237 1.00 74.31 83 LEU A C 1
ATOM 615 O O . LEU A 1 83 ? 2.347 6.298 16.272 1.00 74.31 83 LEU A O 1
ATOM 619 N N . GLN A 1 84 ? 0.950 6.551 18.008 1.00 75.69 84 GLN A N 1
ATOM 620 C CA . GLN A 1 84 ? 0.702 7.972 17.762 1.00 75.69 84 GLN A CA 1
ATOM 621 C C . GLN A 1 84 ? 2.001 8.791 17.832 1.00 75.69 84 GLN A C 1
ATOM 623 O O . GLN A 1 84 ? 2.214 9.662 16.988 1.00 75.69 84 GLN A O 1
ATOM 628 N N . GLY A 1 85 ? 2.885 8.485 18.789 1.00 78.06 85 GLY A N 1
ATOM 629 C CA . GLY A 1 85 ? 4.223 9.080 18.861 1.00 78.06 85 GLY A CA 1
ATOM 630 C C . GLY A 1 85 ? 5.055 8.773 17.613 1.00 78.06 85 GLY A C 1
ATOM 631 O O . GLY A 1 85 ? 5.582 9.685 16.985 1.00 78.06 85 GLY A O 1
ATOM 632 N N . THR A 1 86 ? 5.072 7.512 17.170 1.00 75.44 86 THR A N 1
ATOM 633 C CA . THR A 1 86 ? 5.784 7.106 15.945 1.00 75.44 86 THR A CA 1
ATOM 634 C C . THR A 1 86 ? 5.268 7.821 14.691 1.00 75.44 86 THR A C 1
ATOM 636 O O . THR A 1 86 ? 6.066 8.218 13.845 1.00 75.44 86 THR A O 1
ATOM 639 N N . ILE A 1 87 ? 3.951 8.024 14.564 1.00 71.88 87 ILE A N 1
ATOM 640 C CA . ILE A 1 87 ? 3.363 8.792 13.454 1.00 71.88 87 ILE A CA 1
ATOM 641 C C . ILE A 1 87 ? 3.846 10.242 13.486 1.00 71.88 87 ILE A C 1
ATOM 643 O O . ILE A 1 87 ? 4.224 10.785 12.450 1.00 71.88 87 ILE A O 1
ATOM 647 N N . GLN A 1 88 ? 3.821 10.880 14.659 1.00 75.50 88 GLN A N 1
ATOM 648 C CA . GLN A 1 88 ? 4.258 12.268 14.811 1.00 75.50 88 GLN A CA 1
ATOM 649 C C . GLN A 1 88 ? 5.738 12.423 14.457 1.00 75.50 88 GLN A C 1
ATOM 651 O O . GLN A 1 88 ? 6.086 13.322 13.691 1.00 75.50 88 GLN A O 1
ATOM 656 N N . ASP A 1 89 ? 6.582 11.506 14.926 1.00 73.25 89 ASP A N 1
ATOM 657 C CA . ASP A 1 89 ? 8.004 11.479 14.591 1.00 73.25 89 ASP A CA 1
ATOM 658 C C . ASP A 1 89 ? 8.219 11.281 13.086 1.00 73.25 89 ASP A C 1
ATOM 660 O O . ASP A 1 89 ? 9.006 11.998 12.464 1.00 73.25 89 ASP A O 1
ATOM 664 N N . ALA A 1 90 ? 7.478 10.363 12.463 1.00 68.94 90 ALA A N 1
ATOM 665 C CA . ALA A 1 90 ? 7.547 10.148 11.023 1.00 68.94 90 ALA A CA 1
ATOM 666 C C . ALA A 1 90 ? 7.121 11.398 10.235 1.00 68.94 90 ALA A C 1
ATOM 668 O O . ALA A 1 90 ? 7.832 11.811 9.320 1.00 68.94 90 ALA A O 1
ATOM 669 N N . LEU A 1 91 ? 6.023 12.055 10.620 1.00 68.81 91 LEU A N 1
ATOM 670 C CA . LEU A 1 91 ? 5.550 13.293 9.989 1.00 68.81 91 LEU A CA 1
ATOM 671 C C . LEU A 1 91 ? 6.536 14.461 10.156 1.00 68.81 91 LEU A C 1
ATOM 673 O O . LEU A 1 91 ? 6.667 15.281 9.247 1.00 68.81 91 LEU A O 1
ATOM 677 N N . MET A 1 92 ? 7.256 14.541 11.280 1.00 69.31 92 MET A N 1
ATOM 678 C CA . MET A 1 92 ? 8.324 15.532 11.461 1.00 69.31 92 MET A CA 1
ATOM 679 C C . MET A 1 92 ? 9.529 15.248 10.554 1.00 69.31 92 MET A C 1
ATOM 681 O O . MET A 1 92 ? 10.082 16.175 9.958 1.00 69.31 92 MET A O 1
ATOM 685 N N . ASN A 1 93 ? 9.902 13.975 10.405 1.00 61.22 93 ASN A N 1
ATOM 686 C CA . ASN A 1 93 ? 11.060 13.542 9.618 1.00 61.22 93 ASN A CA 1
ATOM 687 C C . ASN A 1 93 ? 10.817 13.561 8.096 1.00 61.22 93 ASN A C 1
ATOM 689 O O . ASN A 1 93 ? 11.758 13.721 7.315 1.00 61.22 93 ASN A O 1
ATOM 693 N N . VAL A 1 94 ? 9.553 13.499 7.667 1.00 61.44 94 VAL A N 1
ATOM 694 C CA . VAL A 1 94 ? 9.112 13.633 6.266 1.00 61.44 94 VAL A CA 1
ATOM 695 C C . VAL A 1 94 ? 9.560 14.953 5.615 1.00 61.44 94 VAL A C 1
ATOM 697 O O . VAL A 1 94 ? 9.721 15.019 4.399 1.00 61.44 94 VAL A O 1
ATOM 700 N N . ARG A 1 95 ? 9.874 15.994 6.399 1.00 54.62 95 ARG A N 1
ATOM 701 C CA . ARG A 1 95 ? 10.417 17.260 5.873 1.00 54.62 95 ARG A CA 1
ATOM 702 C C . ARG A 1 95 ? 11.826 17.154 5.260 1.00 54.62 95 ARG A C 1
ATOM 704 O O . ARG A 1 95 ? 12.272 18.139 4.677 1.00 54.62 95 ARG A O 1
ATOM 711 N N . GLY A 1 96 ? 12.526 16.017 5.379 1.00 50.16 96 GLY A N 1
ATOM 712 C CA . GLY A 1 96 ? 13.943 15.903 4.998 1.00 50.16 96 GLY A CA 1
ATOM 713 C C . GLY A 1 96 ? 14.354 14.740 4.085 1.00 50.16 96 GLY A C 1
ATOM 714 O O . GLY A 1 96 ? 15.526 14.685 3.723 1.00 50.16 96 GLY A O 1
ATOM 715 N N . THR A 1 97 ? 13.466 13.808 3.707 1.00 48.84 97 THR A N 1
ATOM 716 C CA . THR A 1 97 ? 13.845 12.604 2.924 1.00 48.84 97 THR A CA 1
ATOM 717 C C . THR A 1 97 ? 12.854 12.258 1.804 1.00 48.84 97 THR A C 1
ATOM 719 O O . THR A 1 97 ? 11.656 12.486 1.970 1.00 48.84 97 THR A O 1
ATOM 722 N N . PRO A 1 98 ? 13.320 11.695 0.664 1.00 53.81 98 PRO A N 1
ATOM 723 C CA . PRO A 1 98 ? 12.446 11.204 -0.398 1.00 53.81 98 PRO A CA 1
ATOM 724 C C . PRO A 1 98 ? 11.471 10.148 0.131 1.00 53.81 98 PRO A C 1
ATOM 726 O O . PRO A 1 98 ? 11.847 9.172 0.777 1.00 53.81 98 PRO A O 1
ATOM 729 N N . LEU A 1 99 ? 10.204 10.406 -0.152 1.00 55.28 99 LEU A N 1
ATOM 730 C CA . LEU A 1 99 ? 9.030 9.943 0.581 1.00 55.28 99 LEU A CA 1
ATOM 731 C C . LEU A 1 99 ? 8.603 8.501 0.198 1.00 55.28 99 LEU A C 1
ATOM 733 O O . LEU A 1 99 ? 8.020 7.780 1.005 1.00 55.28 99 LEU A O 1
ATOM 737 N N . GLU A 1 100 ? 8.991 8.025 -0.984 1.00 55.06 100 GLU A N 1
ATOM 738 C CA . GLU A 1 100 ? 8.415 6.841 -1.646 1.00 55.06 100 GLU A CA 1
ATOM 739 C C . GLU A 1 100 ? 8.560 5.517 -0.864 1.00 55.06 100 GLU A C 1
ATOM 741 O O . GLU A 1 100 ? 7.606 4.745 -0.797 1.00 55.06 100 GLU A O 1
ATOM 746 N N . ASN A 1 101 ? 9.690 5.269 -0.189 1.00 49.62 101 ASN A N 1
ATOM 747 C CA . ASN A 1 101 ? 9.917 3.996 0.522 1.00 49.62 101 ASN A CA 1
ATOM 748 C C . ASN A 1 101 ? 9.573 4.040 2.020 1.00 49.62 101 ASN A C 1
ATOM 750 O O . ASN A 1 101 ? 9.204 3.022 2.605 1.00 49.62 101 ASN A O 1
ATOM 754 N N . VAL A 1 102 ? 9.677 5.213 2.654 1.00 55.16 102 VAL A N 1
ATOM 755 C CA . VAL A 1 102 ? 9.406 5.377 4.096 1.00 55.16 102 VAL A CA 1
ATOM 756 C C . VAL A 1 102 ? 7.899 5.363 4.367 1.00 55.16 102 VAL A C 1
ATOM 758 O O . VAL A 1 102 ? 7.451 4.814 5.374 1.00 55.16 102 VAL A O 1
ATOM 761 N N . ILE A 1 103 ? 7.103 5.896 3.436 1.00 60.91 103 ILE A N 1
ATOM 762 C CA . ILE A 1 103 ? 5.643 5.952 3.553 1.00 60.91 103 ILE A CA 1
ATOM 763 C C . ILE A 1 103 ? 5.008 4.573 3.452 1.00 60.91 103 ILE A C 1
ATOM 765 O O . ILE A 1 103 ? 4.157 4.252 4.275 1.00 60.91 103 ILE A O 1
ATOM 769 N N . ALA A 1 104 ? 5.372 3.768 2.451 1.00 59.47 104 ALA A N 1
ATOM 770 C CA . ALA A 1 104 ? 4.671 2.511 2.191 1.00 59.47 104 ALA A CA 1
ATOM 771 C C . ALA A 1 104 ? 4.796 1.545 3.381 1.00 59.47 104 ALA A C 1
ATOM 773 O O . ALA A 1 104 ? 3.809 0.945 3.811 1.00 59.47 104 ALA A O 1
ATOM 774 N N . GLY A 1 105 ? 5.993 1.460 3.974 1.00 62.75 105 GLY A N 1
ATOM 775 C CA . GLY A 1 105 ? 6.231 0.674 5.184 1.00 62.75 105 GLY A CA 1
ATOM 776 C C . GLY A 1 105 ? 5.458 1.198 6.397 1.00 62.75 105 GLY A C 1
ATOM 777 O O . GLY A 1 105 ? 4.826 0.413 7.104 1.00 62.75 105 GLY A O 1
ATOM 778 N N . LEU A 1 106 ? 5.454 2.519 6.610 1.00 67.12 106 LEU A N 1
ATOM 779 C CA . LEU A 1 106 ? 4.735 3.152 7.718 1.00 67.12 106 LEU A CA 1
ATOM 780 C C . LEU A 1 106 ? 3.216 2.988 7.591 1.00 67.12 106 LEU A C 1
ATOM 782 O O . LEU A 1 106 ? 2.561 2.630 8.566 1.00 67.12 106 LEU A O 1
ATOM 786 N N . LEU A 1 107 ? 2.655 3.215 6.403 1.00 65.19 107 LEU A N 1
ATOM 787 C CA . LEU A 1 107 ? 1.225 3.071 6.133 1.00 65.19 107 LEU A CA 1
ATOM 788 C C . LEU A 1 107 ? 0.760 1.625 6.290 1.00 65.19 107 LEU A C 1
ATOM 790 O O . LEU A 1 107 ? -0.293 1.381 6.876 1.00 65.19 107 LEU A O 1
ATOM 794 N N . ASN A 1 108 ? 1.555 0.660 5.825 1.00 66.94 108 ASN A N 1
ATOM 795 C CA . ASN A 1 108 ? 1.230 -0.753 5.987 1.00 66.94 108 ASN A CA 1
ATOM 796 C C . ASN A 1 108 ? 1.307 -1.182 7.466 1.00 66.94 108 ASN A C 1
ATOM 798 O O . ASN A 1 108 ? 0.427 -1.889 7.967 1.00 66.94 108 ASN A O 1
ATOM 802 N N . ALA A 1 109 ? 2.313 -0.693 8.200 1.00 68.56 109 ALA A N 1
ATOM 803 C CA . ALA A 1 109 ? 2.418 -0.904 9.641 1.00 68.56 109 ALA A CA 1
ATOM 804 C C . ALA A 1 109 ? 1.230 -0.278 10.396 1.00 68.56 109 ALA A C 1
ATOM 806 O O . ALA A 1 109 ? 0.625 -0.944 11.234 1.00 68.56 109 ALA A O 1
ATOM 807 N N . LEU A 1 110 ? 0.847 0.957 10.056 1.00 69.56 110 LEU A N 1
ATOM 808 C CA . LEU A 1 110 ? -0.310 1.658 10.618 1.00 69.56 110 LEU A CA 1
ATOM 809 C C . LEU A 1 110 ? -1.610 0.899 10.382 1.00 69.56 110 LEU A C 1
ATOM 811 O O . LEU A 1 110 ? -2.320 0.606 11.341 1.00 69.56 110 LEU A O 1
ATOM 815 N N . GLY A 1 111 ? -1.887 0.528 9.131 1.00 66.94 111 GLY A N 1
ATOM 816 C CA . GLY A 1 111 ? -3.082 -0.235 8.779 1.00 66.94 111 GLY A CA 1
ATOM 817 C C . GLY A 1 111 ? -3.150 -1.563 9.534 1.00 66.94 111 GLY A C 1
ATOM 818 O O . GLY A 1 111 ? -4.182 -1.902 10.110 1.00 66.94 111 GLY A O 1
ATOM 819 N N . THR A 1 112 ? -2.024 -2.274 9.631 1.00 71.44 112 THR A N 1
ATOM 820 C CA . THR A 1 112 ? -1.941 -3.540 10.376 1.00 71.44 112 THR A CA 1
ATOM 821 C C . THR A 1 112 ? -2.218 -3.353 11.870 1.00 71.44 112 THR A C 1
ATOM 823 O O . THR A 1 112 ? -2.913 -4.173 12.478 1.00 71.44 112 THR A O 1
ATOM 826 N N . VAL A 1 113 ? -1.681 -2.297 12.489 1.00 75.69 113 VAL A N 1
ATOM 827 C CA . VAL A 1 113 ? -1.894 -2.042 13.920 1.00 75.69 113 VAL A CA 1
ATOM 828 C C . VAL A 1 113 ? -3.332 -1.611 14.195 1.00 75.69 113 VAL A C 1
ATOM 830 O O . VAL A 1 113 ? -3.941 -2.158 15.112 1.00 75.69 113 VAL A O 1
ATOM 833 N N . VAL A 1 114 ? -3.903 -0.711 13.390 1.00 73.06 114 VAL A N 1
ATOM 834 C CA . VAL A 1 114 ? -5.302 -0.272 13.537 1.00 73.06 114 VAL A CA 1
ATOM 835 C C . VAL A 1 114 ? -6.258 -1.459 13.405 1.00 73.06 114 VAL A C 1
ATOM 837 O O . VAL A 1 114 ? -7.117 -1.651 14.264 1.00 73.06 114 VAL A O 1
ATOM 840 N N . GLN A 1 115 ? -6.049 -2.330 12.415 1.00 73.56 115 GLN A N 1
ATOM 841 C CA . GLN A 1 115 ? -6.877 -3.523 12.221 1.00 73.56 115 GLN A CA 1
ATOM 842 C C . GLN A 1 115 ? -6.756 -4.505 13.399 1.00 73.56 115 GLN A C 1
ATOM 844 O O . GLN A 1 115 ? -7.750 -5.074 13.854 1.00 73.56 115 GLN A O 1
ATOM 849 N N . ARG A 1 116 ? -5.544 -4.683 13.945 1.00 79.44 116 ARG A N 1
ATOM 850 C CA . ARG A 1 116 ? -5.323 -5.508 15.143 1.00 79.44 116 ARG A CA 1
ATOM 851 C C . ARG A 1 116 ? -6.026 -4.925 16.370 1.00 79.44 116 ARG A C 1
ATOM 853 O O . ARG A 1 116 ? -6.627 -5.680 17.129 1.00 79.44 116 ARG A O 1
ATOM 860 N N . GLN A 1 117 ? -5.952 -3.610 16.562 1.00 77.94 117 GLN A N 1
ATOM 861 C CA . GLN A 1 117 ? -6.594 -2.918 17.681 1.00 77.94 117 GLN A CA 1
ATOM 862 C C . GLN A 1 117 ? -8.116 -2.970 17.588 1.00 77.94 117 GLN A C 1
ATOM 864 O O . GLN A 1 117 ? -8.776 -3.172 18.603 1.00 77.94 117 GLN A O 1
ATOM 869 N N . ALA A 1 118 ? -8.671 -2.843 16.384 1.00 77.19 118 ALA A N 1
ATOM 870 C CA . ALA A 1 118 ? -10.105 -2.936 16.168 1.00 77.19 118 ALA A CA 1
ATOM 871 C C . ALA A 1 118 ? -10.640 -4.355 16.430 1.00 77.19 118 ALA A C 1
ATOM 873 O O . ALA A 1 118 ? -11.620 -4.498 17.154 1.00 77.19 118 ALA A O 1
ATOM 874 N N . ARG A 1 119 ? -9.944 -5.406 15.970 1.00 80.50 119 ARG A N 1
ATOM 875 C CA . ARG A 1 119 ? -10.298 -6.800 16.311 1.00 80.50 119 ARG A CA 1
ATOM 876 C C . ARG A 1 119 ? -10.197 -7.073 17.810 1.00 80.50 119 ARG A C 1
ATOM 878 O O . ARG A 1 119 ? -11.105 -7.644 18.399 1.00 80.50 119 ARG A O 1
ATOM 885 N N . ALA A 1 120 ? -9.119 -6.613 18.448 1.00 80.50 120 ALA A N 1
ATOM 886 C CA . ALA A 1 120 ? -8.974 -6.739 19.896 1.00 80.50 120 ALA A CA 1
ATOM 887 C C . ALA A 1 120 ? -10.109 -6.018 20.642 1.00 80.50 120 ALA A C 1
ATOM 889 O O . ALA A 1 120 ? -10.601 -6.515 21.648 1.00 80.50 120 ALA A O 1
ATOM 890 N N . LEU A 1 121 ? -10.547 -4.859 20.151 1.00 79.31 121 LEU A N 1
ATOM 891 C CA . LEU A 1 121 ? -11.683 -4.133 20.705 1.00 79.31 121 LEU A CA 1
ATOM 892 C C . LEU A 1 121 ? -13.005 -4.900 20.527 1.00 79.31 121 LEU A C 1
ATOM 894 O O . LEU A 1 121 ? -13.781 -4.951 21.476 1.00 79.31 121 LEU A O 1
ATOM 898 N N . GLU A 1 122 ? -13.255 -5.521 19.373 1.00 82.69 122 GLU A N 1
ATOM 899 C CA . GLU A 1 122 ? -14.431 -6.381 19.156 1.00 82.69 122 GLU A CA 1
ATOM 900 C C . GLU A 1 122 ? -14.464 -7.561 20.136 1.00 82.69 122 GLU A C 1
ATOM 902 O O . GLU A 1 122 ? -15.487 -7.779 20.792 1.00 82.69 122 GLU A O 1
ATOM 907 N N . ASP A 1 123 ? -13.334 -8.252 20.316 1.00 83.38 123 ASP A N 1
ATOM 908 C CA . ASP A 1 123 ? -13.205 -9.352 21.278 1.00 83.38 123 ASP A CA 1
ATOM 909 C C . ASP A 1 123 ? -13.485 -8.877 22.715 1.00 83.38 123 ASP A C 1
ATOM 911 O O . ASP A 1 123 ? -14.220 -9.520 23.471 1.00 83.38 123 ASP A O 1
ATOM 915 N N . LEU A 1 124 ? -12.944 -7.714 23.099 1.00 81.31 124 LEU A N 1
ATOM 916 C CA . LEU A 1 124 ? -13.166 -7.125 24.423 1.00 81.31 124 LEU A CA 1
ATOM 917 C C . LEU A 1 124 ? -14.628 -6.723 24.640 1.00 81.31 124 LEU A C 1
ATOM 919 O O . LEU A 1 124 ? -15.162 -6.938 25.730 1.00 81.31 124 LEU A O 1
ATOM 923 N N . ILE A 1 125 ? -15.289 -6.169 23.619 1.00 78.00 125 ILE A N 1
ATOM 924 C CA . ILE A 1 125 ? -16.711 -5.816 23.687 1.00 78.00 125 ILE A CA 1
ATOM 925 C C . ILE A 1 125 ? -17.573 -7.073 23.804 1.00 78.00 125 ILE A C 1
ATOM 927 O O . ILE A 1 125 ? -18.504 -7.080 24.606 1.00 78.00 125 ILE A O 1
ATOM 931 N N . ALA A 1 126 ? -17.260 -8.143 23.069 1.00 82.31 126 ALA A N 1
ATOM 932 C CA . ALA A 1 126 ? -17.991 -9.404 23.154 1.00 82.31 126 ALA A CA 1
ATOM 933 C C . ALA A 1 126 ? -17.931 -10.001 24.571 1.00 82.31 126 ALA A C 1
ATOM 935 O O . ALA A 1 126 ? -18.961 -10.401 25.120 1.00 82.31 126 ALA A O 1
ATOM 936 N N . VAL A 1 127 ? -16.750 -9.986 25.201 1.00 82.50 127 VAL A N 1
ATOM 937 C CA . VAL A 1 127 ? -16.590 -10.423 26.598 1.00 82.50 127 VAL A CA 1
ATOM 938 C C . VAL A 1 127 ? -17.351 -9.498 27.555 1.00 82.50 127 VAL A C 1
ATOM 940 O O . VAL A 1 127 ? -18.087 -9.983 28.411 1.00 82.50 127 VAL A O 1
ATOM 943 N N . ALA A 1 128 ? -17.244 -8.175 27.397 1.00 75.88 128 ALA A N 1
ATOM 944 C CA . ALA A 1 128 ? -17.940 -7.211 28.255 1.00 75.88 128 ALA A CA 1
ATOM 945 C C . ALA A 1 128 ? -19.475 -7.269 28.115 1.00 75.88 128 ALA A C 1
ATOM 947 O O . ALA A 1 128 ? -20.193 -7.034 29.088 1.00 75.88 128 ALA A O 1
ATOM 948 N N . LEU A 1 129 ? -19.992 -7.596 26.925 1.00 80.44 129 LEU A N 1
ATOM 949 C CA . LEU A 1 129 ? -21.420 -7.815 26.675 1.00 80.44 129 LEU A CA 1
ATOM 950 C C . LEU A 1 129 ? -21.922 -9.086 27.361 1.00 80.44 129 LEU A C 1
ATOM 952 O O . LEU A 1 129 ? -22.991 -9.058 27.966 1.00 80.44 129 LEU A O 1
ATOM 956 N N . GLY A 1 130 ? -21.147 -10.174 27.304 1.00 79.19 130 GLY A N 1
ATOM 957 C CA . GLY A 1 130 ? -21.481 -11.432 27.979 1.00 79.19 130 GLY A CA 1
ATOM 958 C C . GLY A 1 130 ? -21.555 -11.303 29.503 1.00 79.19 130 GLY A C 1
ATOM 959 O O . GLY A 1 130 ? -22.290 -12.041 30.153 1.00 79.19 130 GLY A O 1
ATOM 960 N N . GLU A 1 131 ? -20.840 -10.329 30.066 1.00 79.00 131 GLU A N 1
ATOM 961 C CA . GLU A 1 131 ? -20.802 -10.053 31.502 1.00 79.00 131 GLU A CA 1
ATOM 962 C C . GLU A 1 131 ? -21.642 -8.833 31.917 1.00 79.00 131 GLU A C 1
ATOM 964 O O . GLU A 1 131 ? -21.614 -8.446 33.088 1.00 79.00 131 GLU A O 1
ATOM 969 N N . ALA A 1 132 ? -22.380 -8.197 31.003 1.00 79.31 132 ALA A N 1
ATOM 970 C CA . ALA A 1 132 ? -23.181 -7.015 31.310 1.00 79.31 132 ALA A CA 1
ATOM 971 C C . ALA A 1 132 ? -24.432 -7.379 32.128 1.00 79.31 132 ALA A C 1
ATOM 973 O O . ALA A 1 132 ? -25.180 -8.288 31.774 1.00 79.31 132 ALA A O 1
ATOM 974 N N . THR A 1 133 ? -24.696 -6.638 33.209 1.00 74.00 133 THR A N 1
ATOM 975 C CA . THR A 1 133 ? -25.856 -6.885 34.091 1.00 74.00 133 THR A CA 1
ATOM 976 C C . THR A 1 133 ? -26.971 -5.867 33.963 1.00 74.00 133 THR A C 1
ATOM 978 O O . THR A 1 133 ? -28.087 -6.143 34.400 1.00 74.00 133 THR A O 1
ATOM 981 N N . SER A 1 134 ? -26.707 -4.701 33.373 1.00 80.62 134 SER A N 1
ATOM 982 C CA . SER A 1 134 ? -27.729 -3.684 33.147 1.00 80.62 134 SER A CA 1
ATOM 983 C C . SER A 1 134 ? -28.042 -3.519 31.662 1.00 80.62 134 SER A C 1
ATOM 985 O O . SER A 1 134 ? -27.173 -3.609 30.792 1.00 80.62 134 SER A O 1
ATOM 987 N N . LYS A 1 135 ? -29.312 -3.227 31.359 1.00 80.00 135 LYS A N 1
ATOM 988 C CA . LYS A 1 135 ? -29.753 -2.923 29.990 1.00 80.00 135 LYS A CA 1
ATOM 989 C C . LYS A 1 135 ? -29.007 -1.713 29.411 1.00 80.00 135 LYS A C 1
ATOM 991 O O . LYS A 1 135 ? -28.718 -1.688 28.221 1.00 80.00 135 LYS A O 1
ATOM 996 N N . GLU A 1 136 ? -28.665 -0.742 30.253 1.00 77.06 136 GLU A N 1
ATOM 997 C CA . GLU A 1 136 ? -27.896 0.448 29.877 1.00 77.06 136 GLU A CA 1
ATOM 998 C C . GLU A 1 136 ? -26.449 0.102 29.483 1.00 77.06 136 GLU A C 1
ATOM 1000 O O . GLU A 1 136 ? -25.944 0.603 28.477 1.00 77.06 136 GLU A O 1
ATOM 1005 N N . GLN A 1 137 ? -25.808 -0.827 30.202 1.00 75.88 137 GLN A N 1
ATOM 1006 C CA . GLN A 1 137 ? -24.482 -1.350 29.857 1.00 75.88 137 GLN A CA 1
ATOM 1007 C C . GLN A 1 137 ? -24.511 -2.107 28.526 1.00 75.88 137 GLN A C 1
ATOM 1009 O O . GLN A 1 137 ? -23.655 -1.874 27.674 1.00 75.88 137 GLN A O 1
ATOM 1014 N N . VAL A 1 138 ? -25.519 -2.964 28.318 1.00 79.94 138 VAL A N 1
ATOM 1015 C CA . VAL A 1 138 ? -25.707 -3.688 27.050 1.00 79.94 138 VAL A CA 1
ATOM 1016 C C . VAL A 1 138 ? -25.900 -2.710 25.893 1.00 79.94 138 VAL A C 1
ATOM 1018 O O . VAL A 1 138 ? -25.244 -2.851 24.866 1.00 79.94 138 VAL A O 1
ATOM 1021 N N . MET A 1 139 ? -26.748 -1.691 26.058 1.00 78.88 139 MET A N 1
ATOM 1022 C CA . MET A 1 139 ? -26.971 -0.681 25.021 1.00 78.88 139 MET A CA 1
ATOM 1023 C C . MET A 1 139 ? -25.703 0.115 24.701 1.00 78.88 139 MET A C 1
ATOM 1025 O O . MET A 1 139 ? -25.392 0.305 23.528 1.00 78.88 139 MET A O 1
ATOM 1029 N N . THR A 1 140 ? -24.950 0.534 25.720 1.00 79.25 140 THR A N 1
ATOM 1030 C CA . THR A 1 140 ? -23.707 1.297 25.534 1.00 79.25 140 THR A CA 1
ATOM 1031 C C . THR A 1 140 ? -22.658 0.469 24.793 1.00 79.25 140 THR A C 1
ATOM 1033 O O . THR A 1 140 ? -22.081 0.935 23.813 1.00 79.25 140 THR A O 1
ATOM 1036 N N . LEU A 1 141 ? -22.438 -0.781 25.208 1.00 78.00 141 LEU A N 1
ATOM 1037 C CA . LEU A 1 141 ? -21.477 -1.677 24.560 1.00 78.00 141 LEU A CA 1
ATOM 1038 C C . LEU A 1 141 ? -21.910 -2.064 23.140 1.00 78.00 141 LEU A C 1
ATOM 1040 O O . LEU A 1 141 ? -21.072 -2.104 22.242 1.00 78.00 141 LEU A O 1
ATOM 1044 N N . ALA A 1 142 ? -23.208 -2.280 22.907 1.00 77.75 142 ALA A N 1
ATOM 1045 C CA . ALA A 1 142 ? -23.744 -2.547 21.574 1.00 77.75 142 ALA A CA 1
ATOM 1046 C C . ALA A 1 142 ? -23.579 -1.341 20.636 1.00 77.75 142 ALA A C 1
ATOM 1048 O O . ALA A 1 142 ? -23.218 -1.513 19.474 1.00 77.75 142 ALA A O 1
ATOM 1049 N N . GLN A 1 143 ? -23.780 -0.118 21.136 1.00 83.94 143 GLN A N 1
ATOM 1050 C CA . GLN A 1 143 ? -23.562 1.099 20.355 1.00 83.94 143 GLN A CA 1
ATOM 1051 C C . GLN A 1 143 ? -22.083 1.283 19.994 1.00 83.94 143 GLN A C 1
ATOM 1053 O O . GLN A 1 143 ? -21.768 1.635 18.857 1.00 83.94 143 GLN A O 1
ATOM 1058 N N . VAL A 1 144 ? -21.171 1.003 20.932 1.00 79.50 144 VAL A N 1
ATOM 1059 C CA . VAL A 1 144 ? -19.728 1.024 20.653 1.00 79.50 144 VAL A CA 1
ATOM 1060 C C . VAL A 1 144 ? -19.356 -0.063 19.640 1.00 79.50 144 VAL A C 1
ATOM 1062 O O . VAL A 1 144 ? -18.616 0.229 18.706 1.00 79.50 144 VAL A O 1
ATOM 1065 N N . SER A 1 145 ? -19.902 -1.278 19.762 1.00 77.00 145 SER A N 1
ATOM 1066 C CA . SER A 1 145 ? -19.678 -2.370 18.803 1.00 77.00 145 SER A CA 1
ATOM 1067 C C . SER A 1 145 ? -20.121 -1.995 17.390 1.00 77.00 145 SER A C 1
ATOM 1069 O O . SER A 1 145 ? -19.327 -2.105 16.459 1.00 77.00 145 SER A O 1
ATOM 1071 N N . ALA A 1 146 ? -21.346 -1.485 17.234 1.00 80.31 146 ALA A N 1
ATOM 1072 C CA . ALA A 1 146 ? -21.868 -1.064 15.936 1.00 80.31 146 ALA A CA 1
ATOM 1073 C C . ALA A 1 146 ? -21.013 0.052 15.315 1.00 80.31 146 ALA A C 1
ATOM 1075 O O . ALA A 1 146 ? -20.671 -0.017 14.137 1.00 80.31 146 ALA A O 1
ATOM 1076 N N . GLY A 1 147 ? -20.602 1.038 16.121 1.00 79.50 147 GLY A N 1
ATOM 1077 C CA . GLY A 1 147 ? -19.736 2.120 15.657 1.00 79.50 147 GLY A CA 1
ATOM 1078 C C . GLY A 1 147 ? -18.329 1.660 15.259 1.00 79.50 147 GLY A C 1
ATOM 1079 O O . GLY A 1 147 ? -17.733 2.248 14.362 1.00 79.50 147 GLY A O 1
ATOM 1080 N N . VAL A 1 148 ? -17.780 0.623 15.901 1.00 74.56 148 VAL A N 1
ATOM 1081 C CA . VAL A 1 148 ? -16.487 0.026 15.517 1.00 74.56 148 VAL A CA 1
ATOM 1082 C C . VAL A 1 148 ? -16.624 -0.769 14.220 1.00 74.56 148 VAL A C 1
ATOM 1084 O O . VAL A 1 148 ? -15.812 -0.569 13.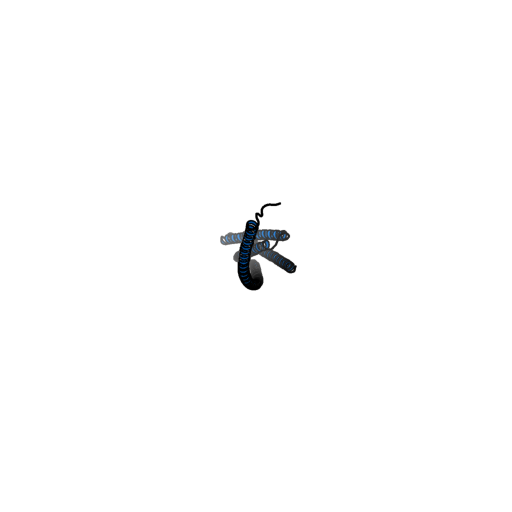320 1.00 74.56 148 VAL A O 1
ATOM 1087 N N . ALA A 1 149 ? -17.669 -1.589 14.093 1.00 75.06 149 ALA A N 1
ATOM 1088 C CA . ALA A 1 149 ? -17.915 -2.406 12.907 1.00 75.06 149 ALA A CA 1
ATOM 1089 C C . ALA A 1 149 ? -18.137 -1.553 11.645 1.00 75.06 149 ALA A C 1
ATOM 1091 O O . ALA A 1 149 ? -17.508 -1.799 10.618 1.00 75.06 149 ALA A O 1
ATOM 1092 N N . GLU A 1 150 ? -18.963 -0.503 11.734 1.00 81.38 150 GLU A N 1
ATOM 1093 C CA . GLU A 1 150 ? -19.212 0.427 10.620 1.00 81.38 150 GLU A CA 1
ATOM 1094 C C . GLU A 1 150 ? -17.915 1.091 10.134 1.00 81.38 150 GLU A C 1
ATOM 1096 O O . GLU A 1 150 ? -17.678 1.237 8.935 1.00 81.38 150 GLU A O 1
ATOM 1101 N N . ARG A 1 151 ? -17.040 1.469 11.070 1.00 75.81 151 ARG A N 1
ATOM 1102 C CA . ARG A 1 151 ? -15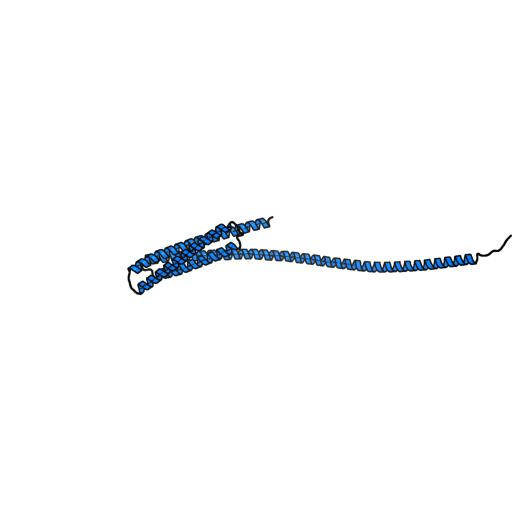.757 2.100 10.744 1.00 75.81 151 ARG A CA 1
ATOM 1103 C C . ARG A 1 151 ? -14.781 1.119 10.127 1.00 75.81 151 ARG A C 1
ATOM 1105 O O . ARG A 1 151 ? -14.150 1.468 9.138 1.00 75.81 151 ARG A O 1
ATOM 1112 N N . LEU A 1 152 ? -14.687 -0.092 10.671 1.00 76.75 152 LEU A N 1
ATOM 1113 C CA . LEU A 1 152 ? -13.828 -1.132 10.117 1.00 76.75 152 LEU A CA 1
ATOM 1114 C C . LEU A 1 152 ? -14.217 -1.431 8.665 1.00 76.75 152 LEU A C 1
ATOM 1116 O O . LEU A 1 152 ? -13.359 -1.510 7.789 1.00 76.75 152 LEU A O 1
ATOM 1120 N N . GLU A 1 153 ? -15.521 -1.515 8.398 1.00 78.31 153 GLU A N 1
ATOM 1121 C CA . GLU A 1 153 ? -16.041 -1.715 7.052 1.00 78.31 153 GLU A CA 1
ATOM 1122 C C . GLU A 1 153 ? -15.729 -0.527 6.129 1.00 78.31 153 GLU A C 1
ATOM 1124 O O . GLU A 1 153 ? -15.278 -0.726 4.999 1.00 78.31 153 GLU A O 1
ATOM 1129 N N . ALA A 1 154 ? -15.911 0.712 6.599 1.00 75.12 154 ALA A N 1
ATOM 1130 C CA . ALA A 1 154 ? -15.558 1.906 5.833 1.00 75.12 154 ALA A CA 1
ATOM 1131 C C . ALA A 1 154 ? -14.062 1.943 5.472 1.00 75.12 154 ALA A C 1
ATOM 1133 O O . ALA A 1 154 ? -13.706 2.287 4.343 1.00 75.12 154 ALA A O 1
ATOM 1134 N N . THR A 1 155 ? -13.191 1.546 6.398 1.00 70.56 155 THR A N 1
ATOM 1135 C CA . THR A 1 155 ? -11.741 1.502 6.188 1.00 70.56 155 THR A CA 1
ATOM 1136 C C . THR A 1 155 ? -11.334 0.419 5.199 1.00 70.56 155 THR A C 1
ATOM 1138 O O . THR A 1 155 ? -10.535 0.690 4.301 1.00 70.56 155 THR A O 1
ATOM 1141 N N . GLU A 1 156 ? -11.900 -0.785 5.309 1.00 71.75 156 GLU A N 1
ATOM 1142 C CA . GLU A 1 156 ? -11.659 -1.879 4.358 1.00 71.75 156 GLU A CA 1
ATOM 1143 C C . GLU A 1 156 ? -12.120 -1.507 2.943 1.00 71.75 156 GLU A C 1
ATOM 1145 O O . GLU A 1 156 ? -11.386 -1.717 1.972 1.00 71.75 156 GLU A O 1
ATOM 1150 N N . ARG A 1 157 ? -13.294 -0.875 2.807 1.00 73.62 157 ARG A N 1
ATOM 1151 C CA . ARG A 1 157 ? -13.766 -0.359 1.511 1.00 73.62 157 ARG A CA 1
ATOM 1152 C C . ARG A 1 157 ? -12.813 0.690 0.950 1.00 73.62 157 ARG A C 1
ATOM 1154 O O . ARG A 1 157 ? -12.336 0.532 -0.169 1.00 73.62 157 ARG A O 1
ATOM 1161 N N . ALA A 1 158 ? -12.466 1.707 1.741 1.00 70.75 158 ALA A N 1
ATOM 1162 C CA . ALA A 1 158 ? -11.563 2.766 1.299 1.00 70.75 158 ALA A CA 1
ATOM 1163 C C . ALA A 1 158 ? -10.174 2.225 0.924 1.00 70.75 158 ALA A C 1
ATOM 1165 O O . ALA A 1 158 ? -9.528 2.758 0.023 1.00 70.75 158 ALA A O 1
ATOM 1166 N N . ARG A 1 159 ? -9.690 1.186 1.615 1.00 68.25 159 ARG A N 1
ATOM 1167 C CA . ARG A 1 159 ? -8.443 0.491 1.279 1.00 68.25 159 ARG A CA 1
ATOM 1168 C C . ARG A 1 159 ? -8.561 -0.240 -0.056 1.00 68.25 159 ARG A C 1
ATOM 1170 O O . ARG A 1 159 ? -7.698 -0.063 -0.907 1.00 68.25 159 ARG A O 1
ATOM 1177 N N . THR A 1 160 ? -9.630 -1.009 -0.242 1.00 66.75 160 THR A N 1
ATOM 1178 C CA . THR A 1 160 ? -9.876 -1.779 -1.470 1.00 66.75 160 THR A CA 1
ATOM 1179 C C . THR A 1 160 ? -9.986 -0.857 -2.685 1.00 66.75 160 THR A C 1
ATOM 1181 O O . THR A 1 160 ? -9.357 -1.104 -3.708 1.00 66.75 160 THR A O 1
ATOM 1184 N N . GLU A 1 161 ? -10.726 0.248 -2.565 1.00 70.94 161 GLU A N 1
ATOM 1185 C CA . GLU A 1 161 ? -10.854 1.260 -3.623 1.00 70.94 161 GLU A CA 1
ATOM 1186 C C . GLU A 1 161 ? -9.496 1.855 -4.018 1.00 70.94 161 GLU A C 1
ATOM 1188 O O . GLU A 1 161 ? -9.210 2.027 -5.202 1.00 70.94 161 GLU A O 1
ATOM 1193 N N . ARG A 1 162 ? -8.626 2.117 -3.037 1.00 65.25 162 ARG A N 1
ATOM 1194 C CA . ARG A 1 162 ? -7.271 2.628 -3.279 1.00 65.25 162 ARG A CA 1
ATOM 1195 C C . ARG A 1 162 ? -6.353 1.593 -3.916 1.00 65.25 162 ARG A C 1
ATOM 1197 O O . ARG A 1 162 ? -5.616 1.930 -4.837 1.00 65.25 162 ARG A O 1
ATOM 1204 N N . GLU A 1 163 ? -6.399 0.344 -3.460 1.00 61.50 163 GLU A N 1
ATOM 1205 C CA . GLU A 1 163 ? -5.632 -0.750 -4.068 1.00 61.50 163 GLU A CA 1
ATOM 1206 C C . GLU A 1 163 ? -6.041 -0.956 -5.536 1.00 61.50 163 GLU A C 1
ATOM 1208 O O . GLU A 1 163 ? -5.177 -1.140 -6.393 1.00 61.50 163 GLU A O 1
ATOM 1213 N N . LEU A 1 164 ? -7.336 -0.827 -5.851 1.00 62.66 164 LEU A N 1
ATOM 1214 C CA . LEU A 1 164 ? -7.841 -0.852 -7.226 1.00 62.66 164 LEU A CA 1
ATOM 1215 C C . LEU A 1 164 ? -7.347 0.340 -8.055 1.00 62.66 164 LEU A C 1
ATOM 1217 O O . LEU A 1 164 ? -6.905 0.143 -9.185 1.00 62.66 164 LEU A O 1
ATOM 1221 N N . ALA A 1 165 ? -7.381 1.558 -7.507 1.00 64.69 165 ALA A N 1
ATOM 1222 C CA . ALA A 1 165 ? -6.884 2.750 -8.197 1.00 64.69 165 ALA A CA 1
ATOM 1223 C C . ALA A 1 165 ? -5.374 2.663 -8.486 1.00 64.69 165 ALA A C 1
ATOM 1225 O O . ALA A 1 165 ? -4.930 2.989 -9.586 1.00 64.69 165 ALA A O 1
ATOM 1226 N N . HIS A 1 166 ? -4.589 2.166 -7.527 1.00 65.44 166 HIS A N 1
ATOM 1227 C CA . HIS A 1 166 ? -3.156 1.947 -7.713 1.00 65.44 166 HIS A CA 1
ATOM 1228 C C . HIS A 1 166 ? -2.872 0.878 -8.776 1.00 65.44 166 HIS A C 1
ATOM 1230 O O . HIS A 1 166 ? -1.971 1.041 -9.599 1.00 65.44 166 HIS A O 1
ATOM 1236 N N . LEU A 1 167 ? -3.661 -0.200 -8.795 1.00 58.19 167 LEU A N 1
ATOM 1237 C CA . LEU A 1 167 ? -3.543 -1.243 -9.808 1.00 58.19 167 LEU A CA 1
ATOM 1238 C C . LEU A 1 167 ? -3.886 -0.721 -11.215 1.00 58.19 167 LEU A C 1
ATOM 1240 O O . LEU A 1 167 ? -3.215 -1.103 -12.174 1.00 58.19 167 LEU A O 1
ATOM 1244 N N . ASP A 1 168 ? -4.872 0.174 -11.342 1.00 63.22 168 ASP A N 1
ATOM 1245 C CA . ASP A 1 168 ? -5.193 0.842 -12.612 1.00 63.22 168 ASP A CA 1
ATOM 1246 C C . ASP A 1 168 ? -4.049 1.751 -13.089 1.00 63.22 168 ASP A C 1
ATOM 1248 O O . ASP A 1 168 ? -3.634 1.660 -14.244 1.00 63.22 168 ASP A O 1
ATOM 1252 N N . ASP A 1 169 ? -3.456 2.555 -12.200 1.00 64.50 169 ASP A N 1
ATOM 1253 C CA . ASP A 1 169 ? -2.283 3.379 -12.533 1.00 64.50 169 ASP A CA 1
ATOM 1254 C C . ASP A 1 169 ? -1.093 2.516 -12.993 1.00 64.50 169 ASP A C 1
ATOM 1256 O O . ASP A 1 169 ? -0.523 2.747 -14.065 1.00 64.50 169 ASP A O 1
ATOM 1260 N N . MET A 1 170 ? -0.771 1.442 -12.261 1.00 54.69 170 MET A N 1
ATOM 1261 C CA . MET A 1 170 ? 0.264 0.485 -12.674 1.00 54.69 170 MET A CA 1
ATOM 1262 C C . MET A 1 170 ? -0.045 -0.154 -14.033 1.00 54.69 170 MET A C 1
ATOM 1264 O O . MET A 1 170 ? 0.863 -0.359 -14.850 1.00 54.69 170 MET A O 1
ATOM 1268 N N . HIS A 1 171 ? -1.315 -0.466 -14.301 1.00 59.28 171 HIS A N 1
ATOM 1269 C CA . HIS A 1 171 ? -1.750 -1.000 -15.585 1.00 59.28 171 HIS A CA 1
ATOM 1270 C C . HIS A 1 171 ? -1.524 0.013 -16.715 1.00 59.28 171 HIS A C 1
ATOM 1272 O O . HIS A 1 171 ? -0.928 -0.335 -17.738 1.00 59.28 171 HIS A O 1
ATOM 1278 N N . GLN A 1 172 ? -1.909 1.276 -16.522 1.00 66.38 172 GLN A N 1
ATOM 1279 C CA . GLN A 1 172 ? -1.690 2.337 -17.506 1.00 66.38 172 GLN A CA 1
ATOM 1280 C C . GLN A 1 172 ? -0.199 2.578 -17.769 1.00 66.38 172 GLN A C 1
ATOM 1282 O O . GLN A 1 172 ? 0.217 2.651 -18.928 1.00 66.38 172 GLN A O 1
ATOM 1287 N N . GLN A 1 173 ? 0.628 2.624 -16.723 1.00 63.00 173 GLN A N 1
ATOM 1288 C CA . GLN A 1 173 ? 2.082 2.754 -16.857 1.00 63.00 173 GLN A CA 1
ATOM 1289 C C . GLN A 1 173 ? 2.694 1.572 -17.615 1.00 63.00 173 GLN A C 1
ATOM 1291 O O . GLN A 1 173 ? 3.550 1.759 -18.483 1.00 63.00 173 GLN A O 1
ATOM 1296 N N . THR A 1 174 ? 2.218 0.355 -17.343 1.00 62.81 174 THR A N 1
ATOM 1297 C CA . THR A 1 174 ? 2.661 -0.853 -18.048 1.00 62.81 174 THR A CA 1
ATOM 1298 C C . THR A 1 174 ? 2.281 -0.801 -19.526 1.00 62.81 174 THR A C 1
ATOM 1300 O O . THR A 1 174 ? 3.129 -1.058 -20.379 1.00 62.81 174 THR A O 1
ATOM 1303 N N . LEU A 1 175 ? 1.050 -0.402 -19.860 1.00 73.81 175 LEU A N 1
ATOM 1304 C CA . LEU A 1 175 ? 0.620 -0.229 -21.251 1.00 73.81 175 LEU A CA 1
ATOM 1305 C C . LEU A 1 175 ? 1.443 0.838 -21.982 1.00 73.81 175 LEU A C 1
ATOM 1307 O O . LEU A 1 175 ? 1.834 0.629 -23.131 1.00 73.81 175 LEU A O 1
ATOM 1311 N N . LEU A 1 176 ? 1.743 1.963 -21.327 1.00 73.81 176 LEU A N 1
ATOM 1312 C CA . LEU A 1 176 ? 2.628 2.991 -21.882 1.00 73.81 176 LEU A CA 1
ATOM 1313 C C . LEU A 1 176 ? 4.033 2.437 -22.133 1.00 73.81 176 LEU A C 1
ATOM 1315 O O . LEU A 1 176 ? 4.613 2.687 -23.190 1.00 73.81 176 LEU A O 1
ATOM 1319 N N . ARG A 1 177 ? 4.565 1.637 -21.203 1.00 65.62 177 ARG A N 1
ATOM 1320 C CA . ARG A 1 177 ? 5.875 1.003 -21.358 1.00 65.62 177 ARG A CA 1
ATOM 1321 C C . ARG A 1 177 ? 5.896 -0.011 -22.500 1.00 65.62 177 ARG A C 1
ATOM 1323 O O . ARG A 1 177 ? 6.869 -0.024 -23.247 1.00 65.62 177 ARG A O 1
ATOM 1330 N N . ILE A 1 178 ? 4.844 -0.815 -22.659 1.00 67.88 178 ILE A N 1
ATOM 1331 C CA . ILE A 1 178 ? 4.706 -1.759 -23.778 1.00 67.88 178 ILE A CA 1
ATOM 1332 C C . ILE A 1 178 ? 4.699 -1.000 -25.105 1.00 67.88 178 ILE A C 1
AT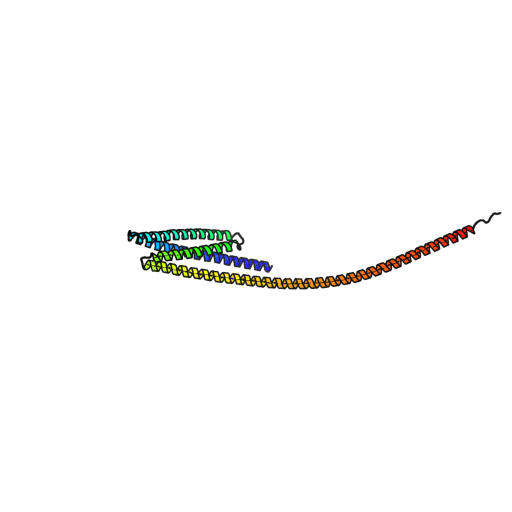OM 1334 O O . ILE A 1 178 ? 5.512 -1.308 -25.970 1.00 67.88 178 ILE A O 1
ATOM 1338 N N . ARG A 1 179 ? 3.875 0.048 -25.239 1.00 74.88 179 ARG A N 1
ATOM 1339 C CA . ARG A 1 179 ? 3.833 0.871 -26.462 1.00 74.88 179 ARG A CA 1
ATOM 1340 C C . ARG A 1 179 ? 5.187 1.496 -26.792 1.00 74.88 179 ARG A C 1
ATOM 1342 O O . ARG A 1 179 ? 5.581 1.520 -27.954 1.00 74.88 179 ARG A O 1
ATOM 1349 N N . GLN A 1 180 ? 5.916 1.972 -25.781 1.00 71.56 180 GLN A N 1
ATOM 1350 C CA . GLN A 1 180 ? 7.267 2.496 -25.978 1.00 71.56 180 GLN A CA 1
ATOM 1351 C C . GLN A 1 180 ? 8.217 1.410 -26.501 1.00 71.56 180 GLN A C 1
ATOM 1353 O O . GLN A 1 180 ? 8.940 1.647 -27.461 1.00 71.56 180 GLN A O 1
ATOM 1358 N N . LEU A 1 181 ? 8.194 0.213 -25.905 1.00 67.00 181 LEU A N 1
ATOM 1359 C CA . LEU A 1 181 ? 9.030 -0.906 -26.346 1.00 67.00 181 LEU A CA 1
ATOM 1360 C C . LEU A 1 181 ? 8.682 -1.366 -27.770 1.00 67.00 181 LEU A C 1
ATOM 1362 O O . LEU A 1 181 ? 9.583 -1.709 -28.532 1.00 67.00 181 LEU A O 1
ATOM 1366 N N . GLU A 1 182 ? 7.404 -1.345 -28.152 1.00 77.75 182 GLU A N 1
ATOM 1367 C CA . GLU A 1 182 ? 6.966 -1.625 -29.524 1.00 77.75 182 GLU A CA 1
ATOM 1368 C C . GLU A 1 182 ? 7.516 -0.588 -30.514 1.00 77.75 182 GLU A C 1
ATOM 1370 O O . GLU A 1 182 ? 8.047 -0.956 -31.564 1.00 77.75 182 GLU A O 1
ATOM 1375 N N . GLN A 1 183 ? 7.447 0.700 -30.170 1.00 78.44 183 GLN A N 1
ATOM 1376 C CA . GLN A 1 183 ? 7.973 1.787 -30.997 1.00 78.44 183 GLN A CA 1
ATOM 1377 C C . GLN A 1 183 ? 9.505 1.729 -31.132 1.00 78.44 183 GLN A C 1
ATOM 1379 O O . GLN A 1 183 ? 10.050 1.885 -32.231 1.00 78.44 183 GLN A O 1
ATOM 1384 N N . ASP A 1 184 ? 10.208 1.456 -30.033 1.00 78.88 184 ASP A N 1
ATOM 1385 C CA . ASP A 1 184 ? 11.661 1.274 -30.028 1.00 78.88 184 ASP A CA 1
ATOM 1386 C C . ASP A 1 184 ? 12.045 0.049 -30.882 1.00 78.88 184 ASP A C 1
ATOM 1388 O O . ASP A 1 184 ? 12.954 0.115 -31.713 1.00 78.88 184 ASP A O 1
ATOM 1392 N N . GLY A 1 185 ? 11.295 -1.053 -30.760 1.00 76.19 185 GLY A N 1
ATOM 1393 C CA . GLY A 1 185 ? 11.471 -2.260 -31.570 1.00 76.19 185 GLY A CA 1
ATOM 1394 C C . GLY A 1 185 ? 11.300 -2.013 -33.073 1.00 76.19 185 GLY A C 1
ATOM 1395 O O . GLY A 1 185 ? 12.121 -2.476 -33.869 1.00 76.19 185 GLY A O 1
ATOM 1396 N N . GLN A 1 186 ? 10.289 -1.234 -33.474 1.00 73.81 186 GLN A N 1
ATOM 1397 C CA . GLN A 1 186 ? 10.100 -0.820 -34.873 1.00 73.81 186 GLN A CA 1
ATOM 1398 C C . GLN A 1 186 ? 11.284 0.008 -35.389 1.00 73.81 186 GLN A C 1
ATOM 1400 O O . GLN A 1 186 ? 11.750 -0.200 -36.511 1.00 73.81 186 GLN A O 1
ATOM 1405 N N . THR A 1 187 ? 11.815 0.901 -34.553 1.00 76.56 187 THR A N 1
ATOM 1406 C CA . THR A 1 187 ? 12.972 1.739 -34.895 1.00 76.56 187 THR A CA 1
ATOM 1407 C C . THR A 1 187 ? 14.231 0.893 -35.105 1.00 76.56 187 THR A C 1
ATOM 1409 O O . THR A 1 187 ? 14.939 1.067 -36.099 1.00 76.56 187 THR A O 1
ATOM 1412 N N . HIS A 1 188 ? 14.485 -0.084 -34.231 1.00 73.06 188 HIS A N 1
ATOM 1413 C CA . HIS A 1 188 ? 15.614 -1.006 -34.381 1.00 73.06 188 HIS A CA 1
ATOM 1414 C C . HIS A 1 188 ? 15.494 -1.901 -35.621 1.00 73.06 188 HIS A C 1
ATOM 1416 O O . HIS A 1 188 ? 16.496 -2.148 -36.296 1.00 73.06 188 HIS A O 1
ATOM 1422 N N . ALA A 1 189 ? 14.285 -2.358 -35.960 1.00 79.06 189 ALA A N 1
ATOM 1423 C CA . ALA A 1 189 ? 14.051 -3.122 -37.183 1.00 79.06 189 ALA A CA 1
ATOM 1424 C C . ALA A 1 189 ? 14.365 -2.294 -38.443 1.00 79.06 189 ALA A C 1
ATOM 1426 O O . ALA A 1 189 ? 15.058 -2.783 -39.337 1.00 79.06 189 ALA A O 1
ATOM 1427 N N . ALA A 1 190 ? 13.933 -1.029 -38.483 1.00 76.75 190 ALA A N 1
ATOM 1428 C CA . ALA A 1 190 ? 14.243 -0.112 -39.580 1.00 76.75 190 ALA A CA 1
ATOM 1429 C C . ALA A 1 190 ? 15.754 0.159 -39.700 1.00 76.75 190 ALA A C 1
ATOM 1431 O O . ALA A 1 190 ? 16.316 0.095 -40.793 1.00 76.75 190 ALA A O 1
ATOM 1432 N N . GLN A 1 191 ? 16.436 0.381 -38.572 1.00 73.44 191 GLN A N 1
ATOM 1433 C CA . GLN A 1 191 ? 17.884 0.589 -38.545 1.00 73.44 191 GLN A CA 1
ATOM 1434 C C . GLN A 1 191 ? 18.654 -0.643 -39.046 1.00 73.44 191 GLN A C 1
ATOM 1436 O O . GLN A 1 191 ? 19.623 -0.509 -39.793 1.00 73.44 191 GLN A O 1
ATOM 1441 N N . LYS A 1 192 ? 18.213 -1.853 -38.678 1.00 79.12 192 LYS A N 1
ATOM 1442 C CA . LYS A 1 192 ? 18.814 -3.104 -39.157 1.00 79.12 192 LYS A CA 1
ATOM 1443 C C . LYS A 1 192 ? 18.667 -3.264 -40.672 1.00 79.12 192 LYS A C 1
ATOM 1445 O O . LYS A 1 192 ? 19.632 -3.663 -41.318 1.00 79.12 192 LYS A O 1
ATOM 1450 N N . ALA A 1 193 ? 17.499 -2.944 -41.232 1.00 84.50 193 ALA A N 1
ATOM 1451 C CA . ALA A 1 193 ? 17.286 -2.982 -42.679 1.00 84.50 193 ALA A CA 1
ATOM 1452 C C . ALA A 1 193 ? 18.239 -2.019 -43.406 1.00 84.50 193 ALA A C 1
ATOM 1454 O O . ALA A 1 193 ? 18.926 -2.425 -44.336 1.00 84.50 193 ALA A O 1
ATOM 1455 N N . GLN A 1 194 ? 18.381 -0.786 -42.907 1.00 80.56 194 GLN A N 1
ATOM 1456 C CA . GLN A 1 194 ? 19.307 0.194 -43.479 1.00 80.56 194 GLN A CA 1
ATOM 1457 C C . GLN A 1 194 ? 20.773 -0.271 -43.434 1.00 80.56 194 GLN A C 1
ATOM 1459 O O . GLN A 1 194 ? 21.504 -0.088 -44.406 1.00 80.56 194 GLN A O 1
ATOM 1464 N N . LEU A 1 195 ? 21.211 -0.872 -42.322 1.00 79.56 195 LEU A N 1
ATOM 1465 C CA . LEU A 1 195 ? 22.567 -1.418 -42.206 1.00 79.56 195 LEU A CA 1
ATOM 1466 C C . LEU A 1 195 ? 22.791 -2.607 -43.148 1.00 79.56 195 LEU A C 1
ATOM 1468 O O . LEU A 1 195 ? 23.880 -2.735 -43.698 1.00 79.56 195 LEU A O 1
ATOM 1472 N N . SER A 1 196 ? 21.771 -3.444 -43.361 1.00 84.12 196 SER A N 1
ATOM 1473 C CA . SER A 1 196 ? 21.823 -4.545 -44.331 1.00 84.12 196 SER A CA 1
ATOM 1474 C C . SER A 1 196 ? 21.987 -4.016 -45.756 1.00 84.12 196 SER A C 1
ATOM 1476 O O . SER A 1 196 ? 22.900 -4.437 -46.459 1.00 84.12 196 SER A O 1
ATOM 1478 N N . ASP A 1 197 ? 21.177 -3.031 -46.151 1.00 86.75 197 ASP A N 1
ATOM 1479 C CA . ASP A 1 197 ? 21.275 -2.396 -47.469 1.00 86.75 197 ASP A CA 1
ATOM 1480 C C . ASP A 1 197 ? 22.641 -1.726 -47.677 1.00 86.75 197 ASP A C 1
ATOM 1482 O O . ASP A 1 197 ? 23.209 -1.765 -48.770 1.00 86.75 197 ASP A O 1
ATOM 1486 N N . GLN A 1 198 ? 23.180 -1.092 -46.631 1.00 84.00 198 GLN A N 1
ATOM 1487 C CA . GLN A 1 198 ? 24.506 -0.483 -46.676 1.00 84.00 198 GLN A CA 1
ATOM 1488 C C . GLN A 1 198 ? 25.602 -1.542 -46.826 1.00 84.00 198 GLN A C 1
ATOM 1490 O O . GLN A 1 198 ? 26.494 -1.360 -47.652 1.00 84.00 198 GLN A O 1
ATOM 1495 N N . ALA A 1 199 ? 25.520 -2.646 -46.079 1.00 82.62 199 ALA A N 1
ATOM 1496 C CA . ALA A 1 199 ? 26.469 -3.749 -46.181 1.00 82.62 199 ALA A CA 1
ATOM 1497 C C . ALA A 1 199 ? 26.459 -4.374 -47.585 1.00 82.62 199 ALA A C 1
ATOM 1499 O O . ALA A 1 199 ? 27.522 -4.601 -48.153 1.00 82.62 199 ALA A O 1
ATOM 1500 N N . GLU A 1 200 ? 25.281 -4.572 -48.185 1.00 90.25 200 GLU A N 1
ATOM 1501 C CA . GLU A 1 200 ? 25.169 -5.068 -49.561 1.00 90.25 200 GLU A CA 1
ATOM 1502 C C . GLU A 1 200 ? 25.796 -4.120 -50.587 1.00 90.25 200 GLU A C 1
ATOM 1504 O O . GLU A 1 200 ? 26.440 -4.572 -51.532 1.00 90.25 200 GLU A O 1
ATOM 1509 N N . ARG A 1 201 ? 25.617 -2.803 -50.425 1.00 87.38 201 ARG A N 1
ATOM 1510 C CA . ARG A 1 201 ? 26.250 -1.815 -51.313 1.00 87.38 201 ARG A CA 1
ATOM 1511 C C . ARG A 1 201 ? 27.764 -1.839 -51.172 1.00 87.38 201 ARG A C 1
ATOM 1513 O O . ARG A 1 201 ? 28.448 -1.940 -52.180 1.00 87.38 201 ARG A O 1
ATOM 1520 N N . SER A 1 202 ? 28.269 -1.825 -49.940 1.00 81.62 202 SER A N 1
ATOM 1521 C CA . SER A 1 202 ? 29.707 -1.905 -49.685 1.00 81.62 202 SER A CA 1
ATOM 1522 C C . SER A 1 202 ? 30.318 -3.192 -50.235 1.00 81.62 202 SER A C 1
ATOM 1524 O O . SER A 1 202 ? 31.412 -3.139 -50.781 1.00 81.62 202 SER A O 1
ATOM 1526 N N . GLN A 1 203 ? 29.611 -4.322 -50.161 1.00 87.31 203 GLN A N 1
ATOM 1527 C CA . GLN A 1 203 ? 30.076 -5.577 -50.751 1.00 87.31 203 GLN A CA 1
ATOM 1528 C C . GLN A 1 203 ? 30.211 -5.476 -52.278 1.00 87.31 203 GLN A C 1
ATOM 1530 O O . GLN A 1 203 ? 31.236 -5.872 -52.821 1.00 87.31 203 GLN A O 1
ATOM 1535 N N . ARG A 1 204 ? 29.223 -4.888 -52.967 1.00 88.25 204 ARG A N 1
ATOM 1536 C CA . ARG A 1 204 ? 29.307 -4.660 -54.422 1.00 88.25 204 ARG A CA 1
ATOM 1537 C C . ARG A 1 204 ? 30.443 -3.707 -54.788 1.00 88.25 204 ARG A C 1
ATOM 1539 O O . ARG A 1 204 ? 31.127 -3.935 -55.777 1.00 88.25 204 ARG A O 1
ATOM 1546 N N . ASP A 1 205 ? 30.646 -2.653 -54.001 1.00 85.44 205 ASP A N 1
ATOM 1547 C CA . ASP A 1 205 ? 31.738 -1.703 -54.232 1.00 85.44 205 ASP A CA 1
ATOM 1548 C C . ASP A 1 205 ? 33.106 -2.386 -54.070 1.00 85.44 205 ASP A C 1
ATOM 1550 O O . ASP A 1 205 ? 34.003 -2.149 -54.876 1.00 85.44 205 ASP A O 1
ATOM 1554 N N . ILE A 1 206 ? 33.254 -3.270 -53.074 1.00 86.12 206 ILE A N 1
ATOM 1555 C CA . ILE A 1 206 ? 34.461 -4.089 -52.887 1.00 86.12 206 ILE A CA 1
ATOM 1556 C C . ILE A 1 206 ? 34.679 -5.000 -54.096 1.00 86.12 206 ILE A C 1
ATOM 1558 O O . ILE A 1 206 ? 35.767 -4.983 -54.653 1.00 86.12 206 ILE A O 1
ATOM 1562 N N . GLU A 1 207 ? 33.653 -5.717 -54.560 1.00 88.31 207 GLU A N 1
ATOM 1563 C CA . GLU A 1 207 ? 33.762 -6.592 -55.739 1.00 88.31 207 GLU A CA 1
ATOM 1564 C C . GLU A 1 207 ? 34.204 -5.819 -56.995 1.00 88.31 207 GLU A C 1
ATOM 1566 O O . GLU A 1 207 ? 35.021 -6.302 -57.780 1.00 88.31 207 GLU A O 1
ATOM 1571 N N . VAL A 1 208 ? 33.705 -4.591 -57.181 1.00 88.62 208 VAL A N 1
ATOM 1572 C CA . VAL A 1 208 ? 34.131 -3.710 -58.281 1.00 88.62 208 VAL A CA 1
ATOM 1573 C C . VAL A 1 208 ? 35.590 -3.278 -58.119 1.00 88.62 208 VAL A C 1
ATOM 1575 O O . VAL A 1 208 ? 36.333 -3.263 -59.102 1.00 88.62 208 VAL A O 1
ATOM 1578 N N . LEU A 1 209 ? 36.010 -2.924 -56.902 1.00 84.69 209 LEU A N 1
ATOM 1579 C CA . LEU A 1 209 ? 37.389 -2.526 -56.617 1.00 84.69 209 LEU A CA 1
ATOM 1580 C C . LEU A 1 209 ? 38.369 -3.692 -56.783 1.00 84.69 209 LEU A C 1
ATOM 1582 O O . LEU A 1 209 ? 39.418 -3.494 -57.383 1.00 84.69 209 LEU A O 1
ATOM 1586 N N . GLU A 1 210 ? 38.017 -4.894 -56.330 1.00 87.31 210 GLU A N 1
ATOM 1587 C CA . GLU A 1 210 ? 38.823 -6.112 -56.493 1.00 87.31 210 GLU A CA 1
ATOM 1588 C C . GLU A 1 210 ? 38.980 -6.486 -57.976 1.00 87.31 210 GLU A C 1
ATOM 1590 O O . GLU A 1 210 ? 40.072 -6.842 -58.430 1.00 87.31 210 GLU A O 1
ATOM 1595 N N . ALA A 1 211 ? 37.910 -6.349 -58.768 1.00 88.25 211 ALA A N 1
ATOM 1596 C CA . ALA A 1 211 ? 37.977 -6.550 -60.214 1.00 88.25 211 ALA A CA 1
ATOM 1597 C C . ALA A 1 211 ? 38.895 -5.516 -60.892 1.00 88.25 211 ALA A C 1
ATOM 1599 O O . ALA A 1 211 ? 39.712 -5.875 -61.742 1.00 88.25 211 ALA A O 1
AT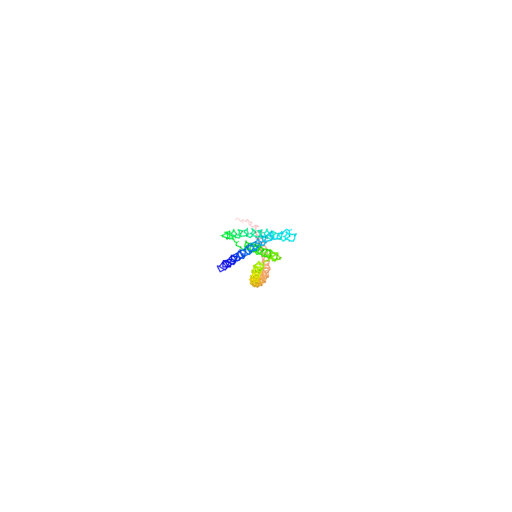OM 1600 N N . ALA A 1 212 ? 38.797 -4.244 -60.494 1.00 84.12 212 ALA A N 1
ATOM 1601 C CA . ALA A 1 212 ? 39.667 -3.186 -61.001 1.00 84.12 212 ALA A CA 1
ATOM 1602 C C . ALA A 1 212 ? 41.131 -3.378 -60.568 1.00 84.12 212 ALA A C 1
ATOM 1604 O O . ALA A 1 212 ? 42.037 -3.137 -61.360 1.00 84.12 212 ALA A O 1
ATOM 1605 N N . GLU A 1 213 ? 41.380 -3.832 -59.339 1.00 84.31 213 GLU A N 1
ATOM 1606 C CA . GLU A 1 213 ? 42.720 -4.155 -58.843 1.00 84.31 213 GLU A CA 1
ATOM 1607 C C . GLU A 1 213 ? 43.345 -5.292 -59.649 1.00 84.31 213 GLU A C 1
ATOM 1609 O O . GLU A 1 213 ? 44.480 -5.160 -60.099 1.00 84.31 213 GLU A O 1
ATOM 1614 N N . THR A 1 214 ? 42.586 -6.358 -59.912 1.00 88.44 214 THR A N 1
ATOM 1615 C CA . THR A 1 214 ? 43.047 -7.475 -60.749 1.00 88.44 214 THR A CA 1
ATOM 1616 C C . THR A 1 214 ? 43.445 -6.982 -62.140 1.00 88.44 214 THR A C 1
ATOM 1618 O O . THR A 1 214 ? 44.543 -7.274 -62.609 1.00 88.44 214 THR A O 1
ATOM 1621 N N . GLN A 1 215 ? 42.602 -6.153 -62.764 1.00 86.19 215 GLN A N 1
ATOM 1622 C CA . GLN A 1 215 ? 42.900 -5.558 -64.067 1.00 86.19 215 GLN A CA 1
ATOM 1623 C C . GLN A 1 215 ? 44.143 -4.653 -64.028 1.00 86.19 215 GLN A C 1
ATOM 1625 O O . GLN A 1 215 ? 44.948 -4.660 -64.957 1.00 86.19 215 GLN A O 1
ATOM 1630 N N . ASN A 1 216 ? 44.314 -3.869 -62.963 1.00 85.31 216 ASN A N 1
ATOM 1631 C CA . ASN A 1 216 ? 45.485 -3.010 -62.801 1.00 85.31 216 ASN A CA 1
ATOM 1632 C C . ASN A 1 216 ? 46.768 -3.832 -62.622 1.00 85.31 216 ASN A C 1
ATOM 1634 O O . ASN A 1 216 ? 47.797 -3.467 -63.182 1.00 85.31 216 ASN A O 1
ATOM 1638 N N . LEU A 1 217 ? 46.721 -4.937 -61.871 1.00 88.81 217 LEU A N 1
ATOM 1639 C CA . LEU A 1 217 ? 47.864 -5.838 -61.697 1.00 88.81 217 LEU A CA 1
ATOM 1640 C C . LEU A 1 217 ? 48.270 -6.500 -63.019 1.00 88.81 217 LEU A C 1
ATOM 1642 O O . LEU A 1 217 ? 49.461 -6.567 -63.310 1.00 88.81 217 LEU A O 1
ATOM 1646 N N . GLU A 1 218 ? 47.302 -6.920 -63.839 1.00 90.38 218 GLU A N 1
ATOM 1647 C CA . GLU A 1 218 ? 47.567 -7.427 -65.194 1.00 90.38 218 GLU A CA 1
ATOM 1648 C C . GLU A 1 218 ? 48.246 -6.361 -66.068 1.00 90.38 218 GLU A C 1
ATOM 1650 O O . GLU A 1 218 ? 49.267 -6.631 -66.695 1.00 90.38 218 GLU A O 1
ATOM 1655 N N . GLN A 1 219 ? 47.750 -5.119 -66.045 1.00 86.12 219 GLN A N 1
ATOM 1656 C CA . GLN A 1 219 ? 48.361 -4.015 -66.794 1.00 86.12 219 GLN A CA 1
ATOM 1657 C C . GLN A 1 219 ? 49.784 -3.690 -66.329 1.00 86.12 219 GLN A C 1
ATOM 1659 O O . GLN A 1 219 ? 50.636 -3.368 -67.155 1.00 86.12 219 GLN A O 1
ATOM 1664 N N . ILE A 1 220 ? 50.049 -3.743 -65.021 1.00 87.25 220 ILE A N 1
ATOM 1665 C CA . ILE A 1 220 ? 51.396 -3.524 -64.481 1.00 87.25 220 ILE A CA 1
ATOM 1666 C C . ILE A 1 220 ? 52.335 -4.629 -64.968 1.00 87.25 220 ILE A C 1
ATOM 1668 O O . ILE A 1 220 ? 53.414 -4.306 -65.456 1.00 87.25 220 ILE A O 1
ATOM 1672 N N . ALA A 1 221 ? 51.915 -5.895 -64.911 1.00 90.19 221 ALA A N 1
ATOM 1673 C CA . ALA A 1 221 ? 52.721 -7.014 -65.396 1.00 90.19 221 ALA A CA 1
ATOM 1674 C C . ALA A 1 221 ? 53.049 -6.880 -66.896 1.00 90.19 221 ALA A C 1
ATOM 1676 O O . ALA A 1 221 ? 54.206 -7.033 -67.288 1.00 90.19 221 ALA A O 1
ATOM 1677 N N . ASP A 1 222 ? 52.064 -6.506 -67.722 1.00 90.25 222 ASP A N 1
ATOM 1678 C CA . ASP A 1 222 ? 52.265 -6.260 -69.156 1.00 90.25 222 ASP A CA 1
ATOM 1679 C C . ASP A 1 222 ? 53.265 -5.118 -69.414 1.00 90.25 222 ASP A C 1
ATOM 1681 O O . ASP A 1 222 ? 54.082 -5.181 -70.338 1.00 90.25 222 ASP A O 1
ATOM 1685 N N . LEU A 1 223 ? 53.197 -4.043 -68.620 1.00 88.94 223 LEU A N 1
ATOM 1686 C CA . LEU A 1 223 ? 54.115 -2.906 -68.725 1.00 88.94 223 LEU A CA 1
ATOM 1687 C C . LEU A 1 223 ? 55.533 -3.271 -68.272 1.00 88.94 223 LEU A C 1
ATOM 1689 O O . LEU A 1 223 ? 56.495 -2.843 -68.912 1.00 88.94 223 LEU A O 1
ATOM 1693 N N . GLU A 1 224 ? 55.672 -4.067 -67.211 1.00 89.69 224 GLU A N 1
ATOM 1694 C CA . GLU A 1 224 ? 56.962 -4.573 -66.732 1.00 89.69 224 GLU A CA 1
ATOM 1695 C C . GLU A 1 224 ? 57.624 -5.488 -67.775 1.00 89.69 224 GLU A C 1
ATOM 1697 O O . GLU A 1 224 ? 58.810 -5.319 -68.066 1.00 89.69 224 GLU A O 1
ATOM 1702 N N . GLU A 1 225 ? 56.865 -6.383 -68.419 1.00 90.81 225 GLU A N 1
ATOM 1703 C CA . GLU A 1 225 ? 57.377 -7.236 -69.502 1.00 90.81 225 GLU A CA 1
ATOM 1704 C C . GLU A 1 225 ? 57.846 -6.399 -70.705 1.00 90.81 225 GLU A C 1
ATOM 1706 O O . GLU A 1 225 ? 58.931 -6.620 -71.254 1.00 90.81 225 GLU A O 1
ATOM 1711 N N . GLN A 1 226 ? 57.067 -5.384 -71.095 1.00 87.94 226 GLN A N 1
ATOM 1712 C CA . GLN A 1 226 ? 57.449 -4.461 -72.168 1.00 87.94 226 GLN A CA 1
ATOM 1713 C C . GLN A 1 226 ? 58.709 -3.662 -71.828 1.00 87.94 226 GLN A C 1
ATOM 1715 O O . GLN A 1 226 ? 59.558 -3.463 -72.703 1.00 87.94 226 GLN A O 1
ATOM 1720 N N . GLN A 1 227 ? 58.838 -3.205 -70.580 1.00 90.06 227 GLN A N 1
ATOM 1721 C CA . GLN A 1 227 ? 60.019 -2.488 -70.116 1.00 90.06 227 GLN A CA 1
ATOM 1722 C C . GLN A 1 227 ? 61.254 -3.391 -70.163 1.00 90.06 227 GLN A C 1
ATOM 1724 O O . GLN A 1 227 ? 62.266 -2.993 -70.739 1.00 90.06 227 GLN A O 1
ATOM 1729 N N . GLN A 1 228 ? 61.161 -4.614 -69.641 1.00 89.38 228 GLN A N 1
ATOM 1730 C CA . GLN A 1 228 ? 62.273 -5.561 -69.654 1.00 89.38 228 GLN A CA 1
ATOM 1731 C C . GLN A 1 228 ? 62.709 -5.896 -71.089 1.00 89.38 228 GLN A C 1
ATOM 1733 O O . GLN A 1 228 ? 63.896 -5.840 -71.408 1.00 89.38 228 GLN A O 1
ATOM 1738 N N . ALA A 1 229 ? 61.760 -6.142 -71.997 1.00 88.25 229 ALA A N 1
ATOM 1739 C CA . ALA A 1 229 ? 62.064 -6.382 -73.407 1.00 88.25 229 ALA A CA 1
ATOM 1740 C C . ALA A 1 229 ? 62.714 -5.164 -74.096 1.00 88.25 229 ALA A C 1
ATOM 1742 O O . ALA A 1 229 ? 63.536 -5.316 -75.005 1.00 88.25 229 ALA A O 1
ATOM 1743 N N . ALA A 1 230 ? 62.348 -3.941 -73.698 1.00 85.25 230 ALA A N 1
ATOM 1744 C CA . ALA A 1 230 ? 62.976 -2.722 -74.199 1.00 85.25 230 ALA A CA 1
ATOM 1745 C C . ALA A 1 230 ? 64.407 -2.548 -73.665 1.00 85.25 230 ALA A C 1
ATOM 1747 O O . ALA A 1 230 ? 65.289 -2.160 -74.432 1.00 85.25 230 ALA A O 1
ATOM 1748 N N . GLU A 1 231 ? 64.648 -2.868 -72.391 1.00 89.38 231 GLU A N 1
ATOM 1749 C CA . GLU A 1 231 ? 65.977 -2.851 -71.768 1.00 89.38 231 GLU A CA 1
ATOM 1750 C C . GLU A 1 231 ? 66.915 -3.888 -72.404 1.00 89.38 231 GLU A C 1
ATOM 1752 O O . GLU A 1 231 ? 68.041 -3.545 -72.766 1.00 89.38 231 GLU A O 1
ATOM 1757 N N . GLU A 1 232 ? 66.440 -5.115 -72.640 1.00 88.50 232 GLU A N 1
ATOM 1758 C CA . GLU A 1 232 ? 67.200 -6.164 -73.337 1.00 88.50 232 GLU A CA 1
ATOM 1759 C C . GLU A 1 232 ? 67.586 -5.734 -74.758 1.00 88.50 232 GLU A C 1
ATOM 1761 O O . GLU A 1 232 ? 68.757 -5.804 -75.136 1.00 88.50 232 GLU A O 1
ATOM 1766 N N . ARG A 1 233 ? 66.634 -5.192 -75.532 1.00 85.38 233 ARG A N 1
ATOM 1767 C CA . ARG A 1 233 ? 66.923 -4.634 -76.866 1.00 85.38 233 ARG A CA 1
ATOM 1768 C C . ARG A 1 233 ? 67.900 -3.463 -76.804 1.00 85.38 233 ARG A C 1
ATOM 1770 O O . ARG A 1 233 ? 68.742 -3.327 -77.687 1.00 85.38 233 ARG A O 1
ATOM 1777 N N . GLY A 1 234 ? 67.789 -2.609 -75.787 1.00 84.31 234 GLY A N 1
ATOM 1778 C CA . GLY A 1 234 ? 68.730 -1.518 -75.544 1.00 84.31 234 GLY A CA 1
ATOM 1779 C C . GLY A 1 234 ? 70.151 -2.037 -75.329 1.00 84.31 234 GLY A C 1
ATOM 1780 O O . GLY A 1 234 ? 71.074 -1.578 -76.002 1.00 84.31 234 GLY A O 1
ATOM 1781 N N . ALA A 1 235 ? 70.311 -3.047 -74.471 1.00 85.31 235 ALA A N 1
ATOM 1782 C CA . ALA A 1 235 ? 71.593 -3.688 -74.195 1.00 85.31 235 ALA A CA 1
ATOM 1783 C C . ALA A 1 235 ? 72.173 -4.407 -75.428 1.00 85.31 235 ALA A C 1
ATOM 1785 O O . ALA A 1 235 ? 73.374 -4.316 -75.682 1.00 85.31 235 ALA A O 1
ATOM 1786 N N . GLU A 1 236 ? 71.342 -5.079 -76.234 1.00 85.25 236 GLU A N 1
ATOM 1787 C CA . GLU A 1 236 ? 71.767 -5.688 -77.502 1.00 85.25 236 GLU A CA 1
ATOM 1788 C C . GLU A 1 236 ? 72.276 -4.642 -78.500 1.00 85.25 236 GLU A C 1
ATOM 1790 O O . GLU A 1 236 ? 73.326 -4.828 -79.122 1.00 85.25 236 GLU A O 1
ATOM 1795 N N . LEU A 1 237 ? 71.553 -3.528 -78.646 1.00 83.19 237 LEU A N 1
ATOM 1796 C CA . LEU A 1 237 ? 71.950 -2.426 -79.521 1.00 83.19 237 LEU A CA 1
ATOM 1797 C C . LEU A 1 237 ? 73.243 -1.763 -79.040 1.00 83.19 237 LEU A C 1
ATOM 1799 O O . LEU A 1 237 ? 74.101 -1.444 -79.864 1.00 83.19 237 LEU A O 1
ATOM 1803 N N . GLU A 1 238 ? 73.415 -1.590 -77.730 1.00 82.31 238 GLU A N 1
ATOM 1804 C CA . GLU A 1 238 ? 74.633 -1.035 -77.141 1.00 82.31 238 GLU A CA 1
ATOM 1805 C C . GLU A 1 238 ? 75.828 -1.986 -77.321 1.00 82.31 238 GLU A C 1
ATOM 1807 O O . GLU A 1 238 ? 76.890 -1.565 -77.781 1.00 82.31 238 GLU A O 1
ATOM 1812 N N . ALA A 1 239 ? 75.650 -3.291 -77.092 1.00 80.88 239 ALA A N 1
ATOM 1813 C CA . ALA A 1 239 ? 76.673 -4.303 -77.359 1.00 80.88 239 ALA A CA 1
ATOM 1814 C C . ALA A 1 239 ? 77.050 -4.372 -78.852 1.00 80.88 239 ALA A C 1
ATOM 1816 O O . ALA A 1 239 ? 78.232 -4.487 -79.203 1.00 80.88 239 ALA A O 1
ATOM 1817 N N . ALA A 1 240 ? 76.066 -4.263 -79.751 1.00 78.75 240 ALA A N 1
ATOM 1818 C CA . ALA A 1 240 ? 76.300 -4.183 -81.189 1.00 78.75 240 ALA A CA 1
ATOM 1819 C C . ALA A 1 240 ? 77.057 -2.900 -81.563 1.00 78.75 240 ALA A C 1
ATOM 1821 O O . ALA A 1 240 ? 77.995 -2.963 -82.361 1.00 78.75 240 ALA A O 1
ATOM 1822 N N . ALA A 1 241 ? 76.710 -1.759 -80.962 1.00 77.69 241 ALA A N 1
ATOM 1823 C CA . ALA A 1 241 ? 77.399 -0.488 -81.166 1.00 77.69 241 ALA A CA 1
ATOM 1824 C C . ALA A 1 241 ? 78.862 -0.555 -80.702 1.00 77.69 241 ALA A C 1
ATOM 1826 O O . ALA A 1 241 ? 79.751 -0.182 -81.468 1.00 77.69 241 ALA A O 1
ATOM 1827 N N . VAL A 1 242 ? 79.129 -1.121 -79.519 1.00 80.44 242 VAL A N 1
ATOM 18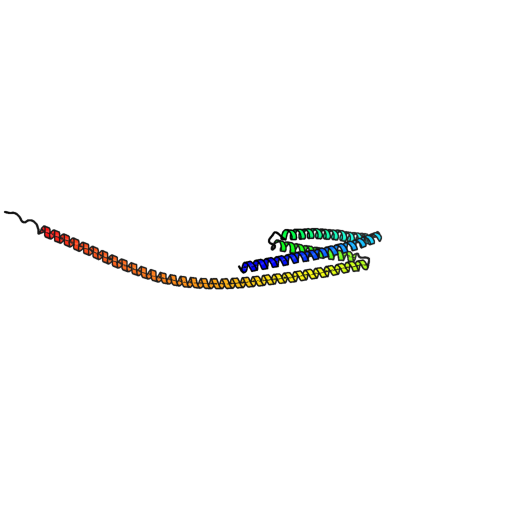28 C CA . VAL A 1 242 ? 80.492 -1.354 -79.010 1.00 80.44 242 VAL A CA 1
ATOM 1829 C C . VAL A 1 242 ? 81.268 -2.279 -79.945 1.00 80.44 242 VAL A C 1
ATOM 1831 O O . VAL A 1 242 ? 82.385 -1.956 -80.326 1.00 80.44 242 VAL A O 1
ATOM 1834 N N . THR A 1 243 ? 80.674 -3.384 -80.404 1.00 76.69 243 THR A N 1
ATOM 1835 C CA . THR A 1 243 ? 81.329 -4.310 -81.349 1.00 76.69 243 THR A CA 1
ATOM 1836 C C . THR A 1 243 ? 81.639 -3.640 -82.690 1.00 76.69 243 THR A C 1
ATOM 1838 O O . THR A 1 243 ? 82.699 -3.860 -83.282 1.00 76.69 243 THR A O 1
ATOM 1841 N N . HIS A 1 244 ? 80.722 -2.809 -83.190 1.00 73.44 244 HIS A N 1
ATOM 1842 C CA . HIS A 1 244 ? 80.937 -2.018 -84.396 1.00 73.44 244 HIS A CA 1
ATOM 1843 C C . HIS A 1 244 ? 82.051 -0.986 -84.207 1.00 73.44 244 HIS A C 1
ATOM 1845 O O . HIS A 1 244 ? 82.883 -0.838 -85.102 1.00 73.44 244 HIS A O 1
ATOM 1851 N N . GLN A 1 245 ? 82.113 -0.324 -83.053 1.00 72.44 245 GLN A N 1
ATOM 1852 C CA . GLN A 1 245 ? 83.163 0.632 -82.716 1.00 72.44 245 GLN A CA 1
ATOM 1853 C C . GLN A 1 245 ? 84.533 -0.049 -82.574 1.00 72.44 245 GLN A C 1
ATOM 1855 O O . GLN A 1 245 ? 85.495 0.391 -83.197 1.00 72.44 245 GLN A O 1
ATOM 1860 N N . ASP A 1 246 ? 84.597 -1.197 -81.900 1.00 70.44 246 ASP A N 1
ATOM 1861 C CA . ASP A 1 246 ? 85.798 -2.031 -81.758 1.00 70.44 246 ASP A CA 1
ATOM 1862 C C . ASP A 1 246 ? 86.298 -2.548 -83.125 1.00 70.44 246 ASP A C 1
ATOM 1864 O O . ASP A 1 246 ? 87.498 -2.650 -83.394 1.00 70.44 246 ASP A O 1
ATOM 1868 N N . ARG A 1 247 ? 85.370 -2.839 -84.049 1.00 68.12 247 ARG A N 1
ATOM 1869 C CA . ARG A 1 247 ? 85.678 -3.207 -85.440 1.00 68.12 247 ARG A CA 1
ATOM 1870 C C . ARG A 1 247 ? 86.201 -2.021 -86.251 1.00 68.12 247 ARG A C 1
ATOM 1872 O O . ARG A 1 247 ? 87.094 -2.218 -87.074 1.00 68.12 247 ARG A O 1
ATOM 1879 N N . ILE A 1 248 ? 85.664 -0.820 -86.038 1.00 67.62 248 ILE A N 1
ATOM 1880 C CA . ILE A 1 248 ? 86.177 0.412 -86.652 1.00 67.62 248 ILE A CA 1
ATOM 1881 C C . ILE A 1 248 ? 87.594 0.699 -86.134 1.00 67.62 248 ILE A C 1
ATOM 1883 O O . ILE A 1 248 ? 88.473 0.986 -86.943 1.00 67.62 248 ILE A O 1
ATOM 1887 N N . GLU A 1 249 ? 87.856 0.531 -84.836 1.00 65.06 249 GLU A N 1
ATOM 1888 C CA . GLU A 1 249 ? 89.192 0.706 -84.247 1.00 65.06 249 GLU A CA 1
ATOM 1889 C C . GLU A 1 249 ? 90.197 -0.358 -84.724 1.00 65.06 249 GLU A C 1
ATOM 1891 O O . GLU A 1 249 ? 91.322 -0.016 -85.088 1.00 65.06 249 GLU A O 1
ATOM 1896 N N . LYS A 1 250 ? 89.799 -1.635 -84.852 1.00 61.00 250 LYS A N 1
ATOM 1897 C CA . LYS A 1 250 ? 90.656 -2.706 -85.415 1.00 61.00 250 LYS A CA 1
ATOM 1898 C C . LYS A 1 250 ? 90.942 -2.554 -86.911 1.00 61.00 250 LYS A C 1
ATOM 1900 O O . LYS A 1 250 ? 91.992 -2.989 -87.377 1.00 61.00 250 LYS A O 1
ATOM 1905 N N . LEU A 1 251 ? 90.035 -1.941 -87.672 1.00 58.84 251 LEU A N 1
ATOM 1906 C CA . LEU A 1 251 ? 90.286 -1.529 -89.061 1.00 58.84 251 LEU A CA 1
ATOM 1907 C C . LEU A 1 251 ? 91.042 -0.185 -89.138 1.00 58.84 251 LEU A C 1
ATOM 1909 O O . LEU A 1 251 ? 91.458 0.222 -90.224 1.00 58.84 251 LEU A O 1
ATOM 1913 N N . GLY A 1 252 ? 91.232 0.475 -87.990 1.00 56.03 252 GLY A N 1
ATOM 1914 C CA . GLY A 1 252 ? 91.747 1.828 -87.817 1.00 56.03 252 GLY A CA 1
ATOM 1915 C C . GLY A 1 252 ? 93.160 1.954 -87.232 1.00 56.03 252 GLY A C 1
ATOM 1916 O O . GLY A 1 252 ? 93.517 3.055 -86.822 1.00 56.03 252 GLY A O 1
ATOM 1917 N N . GLY A 1 253 ? 94.012 0.918 -87.232 1.00 44.72 253 GLY A N 1
ATOM 1918 C CA . GLY A 1 253 ? 95.453 1.142 -87.015 1.00 44.72 253 GLY A CA 1
ATOM 1919 C C . GLY A 1 253 ? 96.370 -0.044 -87.356 1.00 44.72 253 GLY A C 1
ATOM 1920 O O . GLY A 1 253 ? 96.022 -1.166 -86.994 1.00 44.72 253 GLY A O 1
ATOM 1921 N N . PRO A 1 254 ? 97.546 0.149 -88.011 1.00 48.75 254 PRO A N 1
ATOM 1922 C CA . PRO A 1 254 ? 98.254 1.404 -88.304 1.00 48.75 254 PRO A CA 1
ATOM 1923 C C . PRO A 1 254 ? 98.437 1.694 -89.817 1.00 48.75 254 PRO A C 1
ATOM 1925 O O . PRO A 1 254 ? 98.672 0.795 -90.623 1.00 48.75 254 PRO A O 1
ATOM 1928 N N . ARG A 1 255 ? 98.458 2.974 -90.208 1.00 47.00 255 ARG A N 1
ATOM 1929 C CA . ARG A 1 255 ? 99.333 3.450 -91.302 1.00 47.00 255 ARG A CA 1
ATOM 1930 C C . ARG A 1 255 ? 100.444 4.241 -90.607 1.00 47.00 255 ARG A C 1
ATOM 1932 O O . ARG A 1 255 ? 100.156 5.292 -90.053 1.00 47.00 255 ARG A O 1
ATOM 1939 N N . ARG A 1 256 ? 101.572 3.599 -90.279 1.00 45.12 256 ARG A N 1
ATOM 1940 C CA . ARG A 1 256 ? 102.810 3.584 -91.084 1.00 45.12 256 ARG A CA 1
ATOM 1941 C C . ARG A 1 256 ? 103.157 4.970 -91.629 1.00 45.12 256 ARG A C 1
ATOM 1943 O O . ARG A 1 256 ? 102.493 5.425 -92.556 1.00 45.12 256 ARG A O 1
ATOM 1950 N N . ASP A 1 257 ? 104.170 5.557 -90.992 1.00 42.97 257 ASP A N 1
ATOM 1951 C CA . ASP A 1 257 ? 105.412 6.064 -91.591 1.00 42.97 257 ASP A CA 1
ATOM 1952 C C . ASP A 1 257 ? 105.221 6.879 -92.877 1.00 42.97 257 ASP A C 1
ATOM 1954 O O . ASP A 1 257 ? 104.880 6.334 -93.925 1.00 42.97 257 ASP A O 1
ATOM 1958 N N . GLU A 1 258 ? 105.320 8.206 -92.754 1.00 36.91 258 GLU A N 1
ATOM 1959 C CA . GLU A 1 258 ? 106.503 9.013 -93.146 1.00 36.91 258 GLU A CA 1
ATOM 1960 C C . GLU A 1 258 ? 106.427 9.446 -94.625 1.00 36.91 258 GLU A C 1
ATOM 1962 O O . GLU A 1 258 ? 105.765 8.777 -95.424 1.00 36.91 258 GLU A O 1
ATOM 1967 N N . PRO A 1 259 ? 107.026 10.584 -95.032 1.00 47.81 259 PRO A N 1
ATOM 1968 C CA . PRO A 1 259 ? 108.193 11.270 -94.452 1.00 47.81 259 PRO A CA 1
ATOM 1969 C C . PRO A 1 259 ? 107.920 12.589 -93.715 1.00 47.81 259 PRO A C 1
ATOM 1971 O O . PRO A 1 259 ? 106.842 13.192 -93.917 1.00 47.81 259 PRO A O 1
#

Sequence (259 aa):
MISARHHVGAAGFTQSEALELIVSAGREQISVAQSLRQVMLTTQTQLREGVAQGDTQAAQARVARLEQVIRSGQAQIDAAQSLQGTIQDALMNVRGTPLENVIAGLLNALGTVVQRQARALEDLIAVALGEATSKEQVMTLAQVSAGVAERLEATERARTERELAHLDDMHQQTLLRIRQLEQDGQTHAAQKAQLSDQAERSQRDIEVLEAAETQNLEQIADLEEQQQAAEERGAELEAAAVTHQDRIEKLGGPRRDEP